Protein AF-A0A3N6MMN2-F1 (afdb_monomer_lite)

Organism: NCBI:txid2305225

Sequence (235 aa):
MENIKKKSPRYSPEVRERAFRMVHEHRGEHESQWKVIASIAAKMGCSGETLRNWVRQDERNRGLRADDNSADQKRLKELERENCELRQVNEILRKVSAYFAQAELDRRPNGRGFAVVATEVRTLAQRSAAAAKEIKTLIENSVSEVETGTRLVDQAGSTMGEVVTSIKRVTDIMGEIAAASDEQSKGIDQVGQAVTQMDEVTQQNAALVEQAAAAAQSLDDQAKKLHAAVSVFKL

InterPro domains:
  IPR002514 Transposase IS3/IS911family [PF01527] (6-90)
  IPR004089 Methyl-accepting chemotaxis protein (MCP) signalling domain [PF00015] (110-202)
  IPR004089 Methyl-accepting chemotaxis protein (MCP) signalling domain [PS50111] (98-220)
  IPR004089 Methyl-accepting chemotaxis protein (MCP) signalling domain [SM00283] (3-234)
  IPR009057 Homedomain-like superfamily [SSF46689] (8-102)
  IPR036388 Winged helix-like DNA-binding domain superfamily [G3DSA:1.10.10.10] (5-68)

pLDDT: mean 80.25, std 15.94, range [37.28, 98.25]

Secondary structure (DSSP, 8-state):
------PPPSS-HHHHHHHHHHHHHGGGTSS-HHHHHHHHHHHTTS-HHHHHHHHHHHHHHTT-S--HHHHHHHHHHHHHHHHHHHHHHHHHHHHHHHHHHHHTTS--S-HHHHHHHHHHHHHHHHHHHHHHHHHHHHHHHHHHHHHHHHHHHHHHHHHHHHHHHHHHHHHHHHHHHHHHHHHHHHHHHHHHHHHHHHHHHHHHHHHHHHHHHHHHHHHHHHHHHHHHHHHTT--

Structure (mmCIF, N/CA/C/O backbone):
data_AF-A0A3N6MMN2-F1
#
_entry.id   AF-A0A3N6MMN2-F1
#
loop_
_atom_site.group_PDB
_atom_site.id
_atom_site.type_symbol
_atom_site.label_atom_id
_atom_site.label_alt_id
_atom_site.label_comp_id
_atom_site.label_asym_id
_atom_site.label_entity_id
_atom_site.label_seq_id
_atom_site.pdbx_PDB_ins_code
_atom_site.Cartn_x
_atom_site.Cartn_y
_atom_site.Cartn_z
_atom_site.occupancy
_atom_site.B_iso_or_equiv
_atom_site.auth_seq_id
_atom_site.auth_comp_id
_atom_site.auth_asym_id
_atom_site.auth_atom_id
_atom_site.pdbx_PDB_model_num
ATOM 1 N N . MET A 1 1 ? -9.535 -13.475 -57.185 1.00 37.28 1 MET A N 1
ATOM 2 C CA . MET A 1 1 ? -10.015 -13.093 -55.839 1.00 37.28 1 MET A CA 1
ATOM 3 C C . MET A 1 1 ? -10.152 -14.366 -55.023 1.00 37.28 1 MET A C 1
ATOM 5 O O . MET A 1 1 ? -11.173 -15.035 -55.100 1.00 37.28 1 MET A O 1
ATOM 9 N N . GLU A 1 2 ? -9.076 -14.772 -54.352 1.00 37.56 2 GLU A N 1
ATOM 10 C CA . GLU A 1 2 ? -9.032 -16.027 -53.602 1.00 37.56 2 GLU A CA 1
ATOM 11 C C . GLU A 1 2 ? -9.556 -15.785 -52.185 1.00 37.56 2 GLU A C 1
ATOM 13 O O . GLU A 1 2 ? -9.061 -14.938 -51.440 1.00 37.56 2 GLU A O 1
ATOM 18 N N . ASN A 1 3 ? -10.650 -16.467 -51.867 1.00 38.12 3 ASN A N 1
ATOM 19 C CA . ASN A 1 3 ? -11.446 -16.241 -50.675 1.00 38.12 3 ASN A CA 1
ATOM 20 C C . ASN A 1 3 ? -10.741 -16.900 -49.479 1.00 38.12 3 ASN A C 1
ATOM 22 O O . ASN A 1 3 ? -10.898 -18.098 -49.227 1.00 38.12 3 ASN A O 1
ATOM 26 N N . ILE A 1 4 ? -9.919 -16.126 -48.763 1.00 43.94 4 ILE A N 1
ATOM 27 C CA . ILE A 1 4 ? -9.266 -16.554 -47.522 1.00 43.94 4 ILE A CA 1
ATOM 28 C C . ILE A 1 4 ? -10.369 -16.816 -46.489 1.00 43.94 4 ILE A C 1
ATOM 30 O O . ILE A 1 4 ? -10.844 -15.903 -45.812 1.00 43.94 4 ILE A O 1
ATOM 34 N N . LYS A 1 5 ? -10.786 -18.083 -46.370 1.00 45.06 5 LYS A N 1
ATOM 35 C CA . LYS A 1 5 ? -11.632 -18.589 -45.282 1.00 45.06 5 LYS A CA 1
ATOM 36 C C . LYS A 1 5 ? -10.979 -18.215 -43.949 1.00 45.06 5 LYS A C 1
ATOM 38 O O . LYS A 1 5 ? -10.077 -18.909 -43.478 1.00 45.06 5 LYS A O 1
ATOM 43 N N . LYS A 1 6 ? -11.430 -17.124 -43.324 1.00 45.03 6 LYS A N 1
ATOM 44 C CA . LYS A 1 6 ? -11.093 -16.794 -41.936 1.00 45.03 6 LYS A CA 1
ATOM 45 C C . LYS A 1 6 ? -11.609 -17.942 -41.064 1.00 45.03 6 LYS A C 1
ATOM 47 O O . LYS A 1 6 ? -12.805 -18.036 -40.814 1.00 45.03 6 LYS A O 1
ATOM 52 N N . LYS A 1 7 ? -10.715 -18.853 -40.657 1.00 46.16 7 LYS A N 1
ATOM 53 C CA . LYS A 1 7 ? -11.012 -19.893 -39.662 1.00 46.16 7 LYS A CA 1
ATOM 54 C C . LYS A 1 7 ? -11.577 -19.196 -38.426 1.00 46.16 7 LYS A C 1
ATOM 56 O O . LYS A 1 7 ? -10.884 -18.363 -37.840 1.00 46.16 7 LYS A O 1
ATOM 61 N N . SER A 1 8 ? -12.813 -19.526 -38.050 1.00 45.66 8 SER A N 1
ATOM 62 C CA . SER A 1 8 ? -13.420 -19.044 -36.811 1.00 45.66 8 SER A CA 1
ATOM 63 C C . SER A 1 8 ? -12.449 -19.293 -35.653 1.00 45.66 8 SER A C 1
ATOM 65 O O . SER A 1 8 ? -11.902 -20.399 -35.548 1.00 45.66 8 SER A O 1
ATOM 67 N N . PRO A 1 9 ? -12.154 -18.282 -34.822 1.00 60.22 9 PRO A N 1
ATOM 68 C CA . PRO A 1 9 ? -11.170 -18.434 -33.766 1.00 60.22 9 PRO A CA 1
ATOM 69 C C . PRO A 1 9 ? -11.650 -19.517 -32.794 1.00 60.22 9 PRO A C 1
ATOM 71 O O . PRO A 1 9 ? -12.753 -19.442 -32.265 1.00 60.22 9 PRO A O 1
ATOM 74 N N . ARG A 1 10 ? -10.801 -20.527 -32.558 1.00 63.59 10 ARG A N 1
ATOM 75 C CA . ARG A 1 10 ? -11.073 -21.702 -31.702 1.00 63.59 10 ARG A CA 1
ATOM 76 C C . ARG A 1 10 ? -11.444 -21.343 -30.251 1.00 63.59 10 ARG A C 1
ATOM 78 O O . ARG A 1 10 ? -11.912 -22.203 -29.521 1.00 63.59 10 ARG A O 1
ATOM 85 N N . TYR A 1 11 ? -11.238 -20.088 -29.851 1.00 69.31 11 TYR A N 1
ATOM 86 C CA . TYR A 1 11 ? -11.568 -19.549 -28.537 1.00 69.31 11 TYR A CA 1
ATOM 87 C C . TYR A 1 11 ? -12.123 -18.131 -28.688 1.00 69.31 11 TYR A C 1
ATOM 89 O O . TYR A 1 11 ? -11.556 -17.329 -29.439 1.00 69.31 11 TYR A O 1
ATOM 97 N N . SER A 1 12 ? -13.212 -17.833 -27.976 1.00 77.19 12 SER A N 1
ATOM 98 C CA . SER A 1 12 ? -13.853 -16.516 -27.970 1.00 77.19 12 SER A CA 1
ATOM 99 C C . SER A 1 12 ? -12.981 -15.467 -27.254 1.00 77.19 12 SER A C 1
ATOM 101 O O . SER A 1 12 ? -12.147 -15.820 -26.413 1.00 77.19 12 SER A O 1
ATOM 103 N N . PRO A 1 13 ? -13.141 -14.168 -27.571 1.00 74.06 13 PRO A N 1
ATOM 104 C CA . PRO A 1 13 ? -12.415 -13.092 -26.891 1.00 74.06 13 PRO A CA 1
ATOM 105 C C . PRO A 1 13 ? -12.682 -13.058 -25.377 1.00 74.06 13 PRO A C 1
ATOM 107 O O . PRO A 1 13 ? -11.764 -12.794 -24.608 1.00 74.06 13 PRO A O 1
ATOM 110 N N . GLU A 1 14 ? -13.885 -13.429 -24.935 1.00 76.94 14 GLU A N 1
ATOM 111 C CA . GLU A 1 14 ? -14.248 -13.512 -23.513 1.00 76.94 14 GLU A CA 1
ATOM 112 C C . GLU A 1 14 ? -13.434 -14.566 -22.753 1.00 76.94 14 GLU A C 1
ATOM 114 O O . GLU A 1 14 ? -13.013 -14.342 -21.620 1.00 76.94 14 GLU A O 1
ATOM 119 N N . VAL A 1 15 ? -13.157 -15.709 -23.392 1.00 79.88 15 VAL A N 1
ATOM 120 C CA . VAL A 1 15 ? -12.325 -16.776 -22.815 1.00 79.88 15 VAL A CA 1
ATOM 121 C C . VAL A 1 15 ? -10.878 -16.304 -22.660 1.00 79.88 15 VAL A C 1
ATOM 123 O O . VAL A 1 15 ? -10.234 -16.642 -21.668 1.00 79.88 15 VAL A O 1
ATOM 126 N N . ARG A 1 16 ? -10.374 -15.491 -23.599 1.00 77.69 16 ARG A N 1
ATOM 127 C CA . ARG A 1 16 ? -9.035 -14.886 -23.501 1.00 77.69 16 ARG A CA 1
ATOM 128 C C . ARG A 1 16 ? -8.963 -13.880 -22.359 1.00 77.69 16 ARG A C 1
ATOM 130 O O . ARG A 1 16 ? -8.062 -13.984 -21.537 1.00 77.69 16 ARG A O 1
ATOM 137 N N . GLU A 1 17 ? -9.941 -12.984 -22.269 1.00 76.62 17 GLU A N 1
ATOM 138 C CA . GLU A 1 17 ? -10.003 -11.959 -21.221 1.00 76.62 17 GLU A CA 1
ATOM 139 C C . GLU A 1 17 ? -10.137 -12.577 -19.824 1.00 76.62 17 GLU A C 1
ATOM 141 O O . GLU A 1 17 ? -9.445 -12.186 -18.883 1.00 76.62 17 GLU A O 1
ATOM 146 N N . ARG A 1 18 ? -10.970 -13.617 -19.692 1.00 79.81 18 ARG A N 1
ATOM 147 C CA . ARG A 1 18 ? -11.093 -14.385 -18.449 1.00 79.81 18 ARG A CA 1
ATOM 148 C C . ARG A 1 18 ? -9.777 -15.063 -18.077 1.00 79.81 18 ARG A C 1
ATOM 150 O O . ARG A 1 18 ? -9.380 -15.017 -16.915 1.00 79.81 18 ARG A O 1
ATOM 157 N N . ALA A 1 19 ? -9.093 -15.663 -19.049 1.00 78.75 19 ALA A N 1
ATOM 158 C CA . ALA A 1 19 ? -7.807 -16.300 -18.805 1.00 78.75 19 ALA A CA 1
ATOM 159 C C . ALA A 1 19 ? -6.730 -15.278 -18.394 1.00 78.75 19 ALA A C 1
ATOM 161 O O . ALA A 1 19 ? -5.943 -15.569 -17.497 1.00 78.75 19 ALA A O 1
ATOM 162 N N . PHE A 1 20 ? -6.728 -14.070 -18.970 1.00 79.88 20 PHE A N 1
ATOM 163 C CA . PHE A 1 20 ? -5.835 -12.983 -18.553 1.00 79.88 20 PHE A CA 1
ATOM 164 C C . PHE A 1 20 ? -6.084 -12.539 -17.121 1.00 79.88 20 PHE A C 1
ATOM 166 O O . PHE A 1 20 ? -5.140 -12.465 -16.335 1.00 79.88 20 PHE A O 1
ATOM 173 N N . ARG A 1 21 ? -7.350 -12.302 -16.766 1.00 80.50 21 ARG A N 1
ATOM 174 C CA . ARG A 1 21 ? -7.732 -11.896 -15.412 1.00 80.50 21 ARG A CA 1
ATOM 175 C C . ARG A 1 21 ? -7.265 -12.915 -14.377 1.00 80.50 21 ARG A C 1
ATOM 177 O O . ARG A 1 21 ? -6.615 -12.536 -13.412 1.00 80.50 21 ARG A O 1
ATOM 184 N N . MET A 1 22 ? -7.501 -14.201 -14.639 1.00 80.19 22 MET A N 1
ATOM 185 C CA . MET A 1 22 ? -7.064 -15.280 -13.751 1.00 80.19 22 MET A CA 1
ATOM 186 C C . MET A 1 22 ? -5.534 -15.365 -13.639 1.00 80.19 22 MET A C 1
ATOM 188 O O . MET A 1 22 ? -5.019 -15.557 -12.541 1.00 80.19 22 MET A O 1
ATOM 192 N N . VAL A 1 23 ? -4.793 -15.204 -14.747 1.00 80.44 23 VAL A N 1
ATOM 193 C CA . VAL A 1 23 ? -3.314 -15.227 -14.729 1.00 80.44 23 VAL A CA 1
ATOM 194 C C . VAL A 1 23 ? -2.756 -14.048 -13.935 1.00 80.44 23 VAL A C 1
ATOM 196 O O . VAL A 1 23 ? -1.756 -14.206 -13.238 1.00 80.44 23 VAL A O 1
ATOM 199 N N . HIS A 1 24 ? -3.393 -12.881 -14.022 1.00 76.38 24 HIS A N 1
ATOM 200 C CA . HIS A 1 24 ? -2.987 -11.698 -13.272 1.00 76.38 24 HIS A CA 1
ATOM 201 C C . HIS A 1 24 ? -3.305 -11.824 -11.774 1.00 76.38 24 HIS A C 1
ATOM 203 O O . HIS A 1 24 ? -2.483 -11.450 -10.942 1.00 76.38 24 HIS A O 1
ATOM 209 N N . GLU A 1 25 ? -4.469 -12.377 -11.432 1.00 80.50 25 GLU A N 1
ATOM 210 C CA . GLU A 1 25 ? -4.922 -12.596 -10.054 1.00 80.50 25 GLU A CA 1
ATOM 211 C C . GLU A 1 25 ? -4.032 -13.604 -9.311 1.00 80.50 25 GLU A C 1
ATOM 213 O O . GLU A 1 25 ? -3.600 -13.343 -8.195 1.00 80.50 25 GLU A O 1
ATOM 218 N N . HIS A 1 26 ? -3.640 -14.698 -9.970 1.00 78.06 26 HIS A N 1
ATOM 219 C CA . HIS A 1 26 ? -2.839 -15.764 -9.353 1.00 78.06 26 HIS A CA 1
ATOM 220 C C . HIS A 1 26 ? -1.319 -15.563 -9.531 1.00 78.06 26 HIS A C 1
ATOM 222 O O . HIS A 1 26 ? -0.527 -16.473 -9.274 1.00 78.06 26 HIS A O 1
ATOM 228 N N . ARG A 1 27 ? -0.872 -14.382 -9.991 1.00 68.31 27 ARG A N 1
ATOM 229 C CA . ARG A 1 27 ? 0.551 -14.098 -10.270 1.00 68.31 27 ARG A CA 1
ATOM 230 C C . ARG A 1 27 ? 1.425 -14.112 -9.006 1.00 68.31 27 ARG A C 1
ATOM 232 O O . ARG A 1 27 ? 2.624 -14.340 -9.126 1.00 68.31 27 ARG A O 1
ATOM 239 N N . GLY A 1 28 ? 0.837 -13.884 -7.828 1.00 66.12 28 GLY A N 1
ATOM 240 C CA . GLY A 1 28 ? 1.532 -13.875 -6.532 1.00 66.12 28 GLY A CA 1
ATOM 241 C C . GLY A 1 28 ? 1.503 -15.200 -5.760 1.00 66.12 28 GLY A C 1
ATOM 242 O O . GLY A 1 28 ? 2.249 -15.352 -4.801 1.00 66.12 28 GLY A O 1
ATOM 243 N N . GLU A 1 29 ? 0.673 -16.164 -6.166 1.00 70.44 29 GLU A N 1
ATOM 244 C CA . GLU A 1 29 ? 0.447 -17.409 -5.409 1.00 70.44 29 GLU A CA 1
ATOM 245 C C . GLU A 1 29 ? 1.435 -18.530 -5.766 1.00 70.44 29 GLU A C 1
ATOM 247 O O . GLU A 1 29 ? 1.557 -19.524 -5.049 1.00 70.44 29 GLU A O 1
ATOM 252 N N . HIS A 1 30 ? 2.156 -18.395 -6.883 1.00 66.00 30 HIS A N 1
ATOM 253 C CA . HIS A 1 30 ? 3.077 -19.415 -7.373 1.00 66.00 30 HIS A CA 1
ATOM 254 C C . HIS A 1 30 ? 4.472 -18.852 -7.656 1.00 66.00 30 HIS A C 1
ATOM 256 O O . HIS A 1 30 ? 4.639 -17.808 -8.273 1.00 66.00 30 HIS A O 1
ATOM 262 N N . GLU A 1 31 ? 5.477 -19.656 -7.320 1.00 66.38 31 GLU A N 1
ATOM 263 C CA . GLU A 1 31 ? 6.919 -19.410 -7.479 1.00 66.38 31 GLU A CA 1
ATOM 264 C C . GLU A 1 31 ? 7.367 -19.086 -8.924 1.00 66.38 31 GLU A C 1
ATOM 266 O O . GLU A 1 31 ? 8.450 -18.560 -9.153 1.00 66.38 31 GLU A O 1
ATOM 271 N N . SER A 1 32 ? 6.547 -19.417 -9.930 1.00 78.62 32 SER A N 1
ATOM 272 C CA . SER A 1 32 ? 6.843 -19.152 -11.338 1.00 78.62 32 SER A CA 1
ATOM 273 C C . SER A 1 32 ? 5.579 -18.851 -12.135 1.00 78.62 32 SER A C 1
ATOM 275 O O . SER A 1 32 ? 4.614 -19.620 -12.107 1.00 78.62 32 SER A O 1
ATOM 277 N N . GLN A 1 33 ? 5.638 -17.796 -12.955 1.00 76.06 33 GLN A N 1
ATOM 278 C CA . GLN A 1 33 ? 4.592 -17.413 -13.913 1.00 76.06 33 GLN A CA 1
ATOM 279 C C . GLN A 1 33 ? 4.198 -18.579 -14.840 1.00 76.06 33 GLN A C 1
ATOM 281 O O . GLN A 1 33 ? 3.050 -18.680 -15.265 1.00 76.06 33 GLN A O 1
ATOM 286 N N . TRP A 1 34 ? 5.118 -19.510 -15.121 1.00 82.81 34 TRP A N 1
ATOM 287 C CA . TRP A 1 34 ? 4.814 -20.698 -15.919 1.00 82.81 34 TRP A CA 1
ATOM 288 C C . TRP A 1 34 ? 3.891 -21.691 -15.199 1.00 82.81 34 TRP A C 1
ATOM 290 O O . TRP A 1 34 ? 2.988 -22.225 -15.837 1.00 82.81 34 TRP A O 1
ATOM 300 N N . LYS A 1 35 ? 4.054 -21.904 -13.883 1.00 81.44 35 LYS A N 1
ATOM 301 C CA . LYS A 1 35 ? 3.155 -22.773 -13.095 1.00 81.44 35 LYS A CA 1
ATOM 302 C C . LYS A 1 35 ? 1.732 -22.200 -13.060 1.00 81.44 35 LYS A C 1
ATOM 304 O O . LYS A 1 35 ? 0.777 -22.951 -13.251 1.00 81.44 35 LYS A O 1
ATOM 309 N N . VAL A 1 36 ? 1.602 -20.875 -12.921 1.00 81.75 36 VAL A N 1
ATOM 310 C CA . VAL A 1 36 ? 0.318 -20.147 -12.997 1.00 81.75 36 VAL A CA 1
ATOM 311 C C . VAL A 1 36 ? -0.349 -20.375 -14.357 1.00 81.75 36 VAL A C 1
ATOM 313 O O . VAL A 1 36 ? -1.494 -20.820 -14.434 1.00 81.75 36 VAL A O 1
ATOM 316 N N . ILE A 1 37 ? 0.392 -20.131 -15.443 1.00 84.38 37 ILE A N 1
ATOM 317 C CA . ILE A 1 37 ? -0.101 -20.290 -16.817 1.00 84.38 37 ILE A CA 1
ATOM 318 C C . ILE A 1 37 ? -0.483 -21.749 -17.095 1.00 84.38 37 ILE A C 1
ATOM 320 O O . ILE A 1 37 ? -1.528 -21.997 -17.685 1.00 84.38 37 ILE A O 1
ATOM 324 N N . ALA A 1 38 ? 0.314 -22.724 -16.655 1.00 83.38 38 ALA A N 1
ATOM 325 C CA . ALA A 1 38 ? 0.018 -24.141 -16.854 1.00 83.38 38 ALA A CA 1
ATOM 326 C C . ALA A 1 38 ? -1.244 -24.587 -16.090 1.00 83.38 38 ALA A C 1
ATOM 328 O O . ALA A 1 38 ? -2.095 -25.266 -16.664 1.00 83.38 38 ALA A O 1
ATOM 329 N N . SER A 1 39 ? -1.400 -24.157 -14.833 1.00 82.94 39 SER A N 1
ATOM 330 C CA . SER A 1 39 ? -2.578 -24.437 -13.996 1.00 82.94 39 SER A CA 1
ATOM 331 C C . SER A 1 39 ? -3.860 -23.858 -14.601 1.00 82.94 39 SER A C 1
ATOM 333 O O . SER A 1 39 ? -4.880 -24.539 -14.713 1.00 82.94 39 SER A O 1
ATOM 335 N N . ILE A 1 40 ? -3.806 -22.610 -15.069 1.00 84.06 40 ILE A N 1
ATOM 336 C CA . ILE A 1 40 ? -4.966 -21.932 -15.657 1.00 84.06 40 ILE A CA 1
ATOM 337 C C . ILE A 1 40 ? -5.287 -22.490 -17.043 1.00 84.06 40 ILE A C 1
ATOM 339 O O . ILE A 1 40 ? -6.458 -22.668 -17.374 1.00 84.06 40 ILE A O 1
ATOM 343 N N . ALA A 1 41 ? -4.271 -22.833 -17.837 1.00 85.25 41 ALA A N 1
ATOM 344 C CA . ALA A 1 41 ? -4.470 -23.484 -19.126 1.00 85.25 41 ALA A CA 1
ATOM 345 C C . ALA A 1 41 ? -5.166 -24.846 -18.969 1.00 85.25 41 ALA A C 1
ATOM 347 O O . ALA A 1 41 ? -6.117 -25.131 -19.698 1.00 85.25 41 ALA A O 1
ATOM 348 N N . ALA A 1 42 ? -4.778 -25.630 -17.954 1.00 83.19 42 ALA A N 1
ATOM 349 C CA . ALA A 1 42 ? -5.444 -26.883 -17.610 1.00 83.19 42 ALA A CA 1
ATOM 350 C C . ALA A 1 42 ? -6.914 -26.670 -17.199 1.00 83.19 42 ALA A C 1
ATOM 352 O O . ALA A 1 42 ? -7.790 -27.386 -17.679 1.00 83.19 42 ALA A O 1
ATOM 353 N N . LYS A 1 43 ? -7.210 -25.643 -16.386 1.00 81.94 43 LYS A N 1
ATOM 354 C CA . LYS A 1 43 ? -8.585 -25.291 -15.970 1.00 81.94 43 LYS A CA 1
ATOM 355 C C . LYS A 1 43 ? -9.470 -24.799 -17.126 1.00 81.94 43 LYS A C 1
ATOM 357 O O . LYS A 1 43 ? -10.682 -24.978 -17.084 1.00 81.94 43 LYS A O 1
ATOM 362 N N . MET A 1 44 ? -8.876 -24.188 -18.150 1.00 78.06 44 MET A N 1
ATOM 363 C CA . MET A 1 44 ? -9.577 -23.620 -19.312 1.00 78.06 44 MET A CA 1
ATOM 364 C C . MET A 1 44 ? -9.609 -24.569 -20.525 1.00 78.06 44 MET A C 1
ATOM 366 O O . MET A 1 44 ? -10.151 -24.208 -21.571 1.00 78.06 44 MET A O 1
ATOM 370 N N . GLY A 1 45 ? -9.016 -25.764 -20.409 1.00 78.25 45 GLY A N 1
ATOM 371 C CA . GLY A 1 45 ? -8.960 -26.761 -21.483 1.00 78.25 45 GLY A CA 1
ATOM 372 C C . GLY A 1 45 ? -8.110 -26.345 -22.691 1.00 78.25 45 GLY A C 1
ATOM 373 O O . GLY A 1 45 ? -8.341 -26.833 -23.798 1.00 78.25 45 GLY A O 1
ATOM 374 N N . CYS A 1 46 ? -7.146 -25.433 -22.516 1.00 80.50 46 CYS A N 1
ATOM 375 C CA . CYS A 1 46 ? -6.246 -24.972 -23.576 1.00 80.50 46 CYS A CA 1
ATOM 376 C C . CYS A 1 46 ? -4.791 -25.408 -23.318 1.00 80.50 46 CYS A C 1
ATOM 378 O O . CYS A 1 46 ? -4.412 -25.761 -22.205 1.00 80.50 46 CYS A O 1
ATOM 380 N N . SER A 1 47 ? -3.948 -25.411 -24.359 1.00 83.75 47 SER A N 1
ATOM 381 C CA . SER A 1 47 ? -2.516 -25.701 -24.186 1.00 83.75 47 SER A CA 1
ATOM 382 C C . SER A 1 47 ? -1.821 -24.541 -23.464 1.00 83.75 47 SER A C 1
ATOM 384 O O . SER A 1 47 ? -2.045 -23.375 -23.806 1.00 83.75 47 SER A O 1
ATOM 386 N N . GLY A 1 48 ? -0.927 -24.853 -22.519 1.00 78.88 48 GLY A N 1
ATOM 387 C CA . GLY A 1 48 ? -0.141 -23.861 -21.774 1.00 78.88 48 GLY A CA 1
ATOM 388 C C . GLY A 1 48 ? 0.642 -22.897 -22.672 1.00 78.88 48 GLY A C 1
ATOM 389 O O . GLY A 1 48 ? 0.739 -21.710 -22.369 1.00 78.88 48 GLY A O 1
ATOM 390 N N . GLU A 1 49 ? 1.113 -23.351 -23.836 1.00 80.31 49 GLU A N 1
ATOM 391 C CA . GLU A 1 49 ? 1.757 -22.479 -24.831 1.00 80.31 49 GLU A CA 1
ATOM 392 C C . GLU A 1 49 ? 0.792 -21.487 -25.482 1.00 80.31 49 GLU A C 1
ATOM 394 O O . GLU A 1 49 ? 1.176 -20.359 -25.789 1.00 80.31 49 GLU A O 1
ATOM 399 N N . THR A 1 50 ? -0.472 -21.872 -25.670 1.00 82.62 50 THR A N 1
ATOM 400 C CA . THR A 1 50 ? -1.488 -20.982 -26.247 1.00 82.62 50 THR A CA 1
ATOM 401 C C . THR A 1 50 ? -1.798 -19.843 -25.285 1.00 82.62 50 THR A C 1
ATOM 403 O O . THR A 1 50 ? -1.781 -18.681 -25.691 1.00 82.62 50 THR A O 1
ATOM 406 N N . LEU A 1 51 ? -1.994 -20.161 -24.001 1.00 81.75 51 LEU A N 1
ATOM 407 C CA . LEU A 1 51 ? -2.219 -19.152 -22.970 1.00 81.75 51 LEU A CA 1
ATOM 408 C C . LEU A 1 51 ? -0.981 -18.266 -22.773 1.00 81.75 51 LEU A C 1
ATOM 410 O O . LEU A 1 51 ? -1.111 -17.049 -22.701 1.00 81.75 51 LEU A O 1
ATOM 414 N N . ARG A 1 52 ? 0.228 -18.841 -22.800 1.00 82.19 52 ARG A N 1
ATOM 415 C CA . ARG A 1 52 ? 1.485 -18.075 -22.766 1.00 82.19 52 ARG A CA 1
ATOM 416 C C . ARG A 1 52 ? 1.582 -17.080 -23.920 1.00 82.19 52 ARG A C 1
ATOM 418 O O . ARG A 1 52 ? 1.993 -15.943 -23.714 1.00 82.19 52 ARG A O 1
ATOM 425 N N . ASN A 1 53 ? 1.218 -17.493 -25.132 1.00 82.56 53 ASN A N 1
ATOM 426 C CA . ASN A 1 53 ? 1.256 -16.620 -26.302 1.00 82.56 53 ASN A CA 1
ATOM 427 C C . ASN A 1 53 ? 0.215 -15.505 -26.221 1.00 82.56 53 ASN A C 1
ATOM 429 O O . ASN A 1 53 ? 0.503 -14.383 -26.627 1.00 82.56 53 ASN A O 1
ATOM 433 N N . TRP A 1 54 ? -0.964 -15.783 -25.666 1.00 84.56 54 TRP A N 1
ATOM 434 C CA . TRP A 1 54 ? -1.960 -14.752 -25.400 1.00 84.56 54 TRP A CA 1
ATOM 435 C C . TRP A 1 54 ? -1.473 -13.757 -24.351 1.00 84.56 54 TRP A C 1
ATOM 437 O O . TRP A 1 54 ? -1.573 -12.562 -24.591 1.00 84.56 54 TRP A O 1
ATOM 447 N N . VAL A 1 55 ? -0.906 -14.230 -23.236 1.00 77.62 55 VAL A N 1
ATOM 448 C CA . VAL A 1 55 ? -0.391 -13.367 -22.158 1.00 77.62 5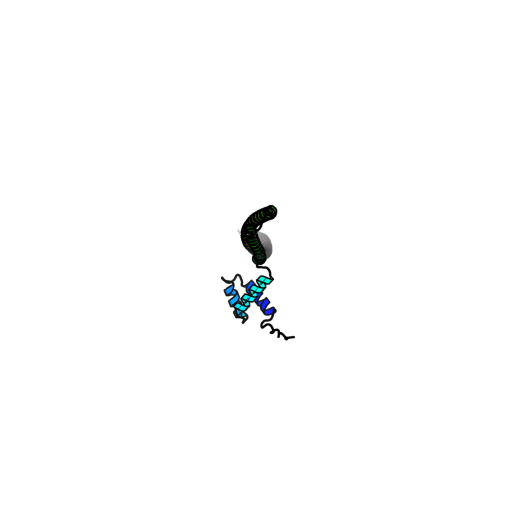5 VAL A CA 1
ATOM 449 C C . VAL A 1 55 ? 0.730 -12.480 -22.694 1.00 77.62 55 VAL A C 1
ATOM 451 O O . VAL A 1 55 ? 0.707 -11.275 -22.501 1.00 77.62 55 VAL A O 1
ATOM 454 N N . ARG A 1 56 ? 1.640 -13.041 -23.499 1.00 78.06 56 ARG A N 1
ATOM 455 C CA . ARG A 1 56 ? 2.684 -12.274 -24.198 1.00 78.06 56 ARG A CA 1
ATOM 456 C C . ARG A 1 56 ? 2.126 -11.254 -25.191 1.00 78.06 56 ARG A C 1
ATOM 458 O O . ARG A 1 56 ? 2.738 -10.216 -25.412 1.00 78.06 56 ARG A O 1
ATOM 465 N N . GLN A 1 57 ? 1.013 -11.559 -25.857 1.00 73.75 57 GLN A N 1
ATOM 466 C CA . GLN A 1 57 ? 0.358 -10.626 -26.776 1.00 73.75 57 GLN A CA 1
ATOM 467 C C . GLN A 1 57 ? -0.322 -9.482 -26.013 1.00 73.75 57 GLN A C 1
ATOM 469 O O . GLN A 1 57 ? -0.253 -8.343 -26.458 1.00 73.75 57 GLN A O 1
ATOM 474 N N . ASP A 1 58 ? -0.946 -9.775 -24.875 1.00 74.06 58 ASP A N 1
ATOM 475 C CA . ASP A 1 58 ? -1.593 -8.791 -24.006 1.00 74.06 58 ASP A CA 1
ATOM 476 C C . ASP A 1 58 ? -0.566 -7.887 -23.304 1.00 74.06 58 ASP A C 1
ATOM 478 O O . ASP A 1 58 ? -0.707 -6.669 -23.338 1.00 74.06 58 ASP A O 1
ATOM 482 N N . GLU A 1 59 ? 0.540 -8.449 -22.807 1.00 68.06 59 GLU A N 1
ATOM 483 C CA . GLU A 1 59 ? 1.686 -7.688 -22.281 1.00 68.06 59 GLU A CA 1
ATOM 484 C C . GLU A 1 59 ? 2.254 -6.712 -23.330 1.00 68.06 59 GLU A C 1
ATOM 486 O O . GLU A 1 59 ? 2.607 -5.581 -22.991 1.00 68.06 59 GLU A O 1
ATOM 491 N N . ARG A 1 60 ? 2.281 -7.116 -24.613 1.00 65.62 60 ARG A N 1
ATOM 492 C CA . ARG A 1 60 ? 2.644 -6.240 -25.745 1.00 65.62 60 ARG A CA 1
ATOM 493 C C . ARG A 1 60 ? 1.604 -5.149 -26.001 1.00 65.62 60 ARG A C 1
ATOM 495 O O . ARG A 1 60 ? 1.975 -4.002 -26.207 1.00 65.62 60 ARG A O 1
ATOM 502 N N . ASN A 1 61 ? 0.316 -5.488 -25.981 1.00 68.12 61 ASN A N 1
ATOM 503 C CA . ASN A 1 61 ? -0.765 -4.533 -26.244 1.00 68.12 61 ASN A CA 1
ATOM 504 C C . ASN A 1 61 ? -0.915 -3.487 -25.128 1.00 68.12 61 ASN A C 1
ATOM 506 O O . ASN A 1 61 ? -1.294 -2.354 -25.405 1.00 68.12 61 ASN A O 1
ATOM 510 N N . ARG A 1 62 ? -0.624 -3.860 -23.876 1.00 61.34 62 ARG A N 1
ATOM 511 C CA . ARG A 1 62 ? -0.714 -2.977 -22.703 1.00 61.34 62 ARG A CA 1
ATOM 512 C C . ARG A 1 62 ? 0.527 -2.104 -22.497 1.00 61.34 62 ARG A C 1
ATOM 514 O O . ARG A 1 62 ? 0.562 -1.345 -21.537 1.00 61.34 62 ARG A O 1
ATOM 521 N N . GLY A 1 63 ? 1.545 -2.223 -23.356 1.00 56.44 63 GLY A N 1
ATOM 522 C CA . GLY A 1 63 ? 2.775 -1.429 -23.258 1.00 56.44 63 GLY A CA 1
ATOM 523 C C . GLY A 1 63 ? 3.604 -1.706 -21.998 1.00 56.44 63 GLY A C 1
ATOM 524 O O . GLY A 1 63 ? 4.475 -0.916 -21.658 1.00 56.44 63 GLY A O 1
ATOM 525 N N . LEU A 1 64 ? 3.360 -2.823 -21.300 1.00 58.12 64 LEU A N 1
ATOM 526 C CA . LEU A 1 64 ? 4.060 -3.187 -20.055 1.00 58.12 64 LEU A CA 1
ATOM 527 C C . LEU A 1 64 ? 5.486 -3.709 -20.299 1.00 58.12 64 LEU A C 1
ATOM 529 O O . LEU A 1 64 ? 6.241 -3.933 -19.356 1.00 58.12 64 LEU A O 1
ATOM 533 N N . ARG A 1 65 ? 5.868 -3.877 -21.567 1.00 44.34 65 ARG A N 1
ATOM 534 C CA . ARG A 1 65 ? 7.258 -3.847 -22.013 1.00 44.34 65 ARG A CA 1
ATOM 535 C C . ARG A 1 65 ? 7.421 -2.627 -22.907 1.00 44.34 65 ARG A C 1
ATOM 537 O O . ARG A 1 65 ? 6.933 -2.640 -24.035 1.00 44.34 65 ARG A O 1
ATOM 544 N N . ALA A 1 66 ? 8.105 -1.604 -22.406 1.00 43.28 66 ALA A N 1
ATOM 545 C CA . ALA A 1 66 ? 8.710 -0.603 -23.265 1.00 43.28 66 ALA A CA 1
ATOM 546 C C . ALA A 1 66 ? 9.717 -1.337 -24.161 1.00 43.28 66 ALA A C 1
ATOM 548 O O . ALA A 1 66 ? 10.776 -1.777 -23.722 1.00 43.28 66 ALA A O 1
ATOM 549 N N . ASP A 1 67 ? 9.339 -1.546 -25.416 1.00 46.28 67 ASP A N 1
ATOM 550 C CA . ASP A 1 67 ? 10.215 -2.056 -26.469 1.00 46.28 67 ASP A CA 1
ATOM 551 C C . ASP A 1 67 ? 11.071 -0.896 -27.021 1.00 46.28 67 ASP A C 1
ATOM 553 O O . ASP A 1 67 ? 11.314 -0.822 -28.226 1.00 46.28 67 ASP A O 1
ATOM 557 N N . ASP A 1 68 ? 11.518 0.028 -26.153 1.00 51.47 68 ASP A N 1
ATOM 558 C CA . ASP A 1 68 ? 12.400 1.148 -26.525 1.00 51.47 68 ASP A CA 1
ATOM 559 C C . ASP A 1 68 ? 13.680 0.608 -27.174 1.00 51.47 68 ASP A C 1
ATOM 561 O O . ASP A 1 68 ? 14.162 1.139 -28.173 1.00 51.47 68 ASP A O 1
ATOM 565 N N . ASN A 1 69 ? 14.111 -0.586 -26.755 1.00 52.25 69 ASN A N 1
ATOM 566 C CA . ASN A 1 69 ? 15.215 -1.290 -27.387 1.00 52.25 69 ASN A CA 1
ATOM 567 C C . ASN A 1 69 ? 14.920 -1.673 -28.856 1.00 52.25 69 ASN A C 1
ATOM 569 O O . ASN A 1 69 ? 15.834 -1.670 -29.664 1.00 52.25 69 ASN A O 1
ATOM 573 N N . SER A 1 70 ? 13.678 -1.959 -29.278 1.00 56.09 70 SER A N 1
ATOM 574 C CA . SER A 1 70 ? 13.396 -2.271 -30.694 1.00 56.09 70 SER A CA 1
ATOM 575 C C . SER A 1 70 ? 13.376 -1.031 -31.585 1.00 56.09 70 SER A C 1
ATOM 577 O O . SER A 1 70 ? 13.715 -1.157 -32.767 1.00 56.09 70 SER A O 1
ATOM 579 N N . ALA A 1 71 ? 12.907 0.115 -31.092 1.00 58.00 71 ALA A N 1
ATOM 580 C CA . ALA A 1 71 ? 12.888 1.350 -31.871 1.00 58.00 71 ALA A CA 1
ATOM 581 C C . ALA A 1 71 ? 14.311 1.901 -32.017 1.00 58.00 71 ALA A C 1
ATOM 583 O O . ALA A 1 71 ? 14.752 2.177 -33.138 1.00 58.00 71 ALA A O 1
ATOM 584 N N . ASP A 1 72 ? 15.062 1.914 -30.919 1.00 55.56 72 ASP A N 1
ATOM 585 C CA . ASP A 1 72 ? 16.444 2.380 -30.907 1.00 55.56 72 ASP A CA 1
ATOM 586 C C . ASP A 1 72 ? 17.375 1.414 -31.647 1.00 55.56 72 ASP A C 1
ATOM 588 O O . ASP A 1 72 ? 18.185 1.856 -32.459 1.00 55.56 72 ASP A O 1
ATOM 592 N N . GLN A 1 73 ? 17.189 0.090 -31.535 1.00 56.94 73 GLN A N 1
ATOM 593 C CA . GLN A 1 73 ? 17.940 -0.875 -32.356 1.00 56.94 73 GLN A CA 1
ATOM 594 C C . GLN A 1 73 ? 17.633 -0.762 -33.850 1.00 56.94 73 GLN A C 1
ATOM 596 O O . GLN A 1 73 ? 18.501 -1.049 -34.676 1.00 56.94 73 GLN A O 1
ATOM 601 N N . LYS A 1 74 ? 16.407 -0.388 -34.237 1.00 70.12 74 LYS A N 1
ATOM 602 C CA . LYS A 1 74 ? 16.081 -0.150 -35.653 1.00 70.12 74 LYS A CA 1
ATOM 603 C C . LYS A 1 74 ? 16.810 1.082 -36.168 1.00 70.12 74 LYS A C 1
ATOM 605 O O . LYS A 1 74 ? 17.402 1.011 -37.241 1.00 70.12 74 LYS A O 1
ATOM 610 N N . ARG A 1 75 ? 16.819 2.157 -35.380 1.00 68.50 75 ARG A N 1
ATOM 611 C CA . ARG A 1 75 ? 17.511 3.402 -35.717 1.00 68.50 75 ARG A CA 1
ATOM 612 C C . ARG A 1 75 ? 19.029 3.218 -35.756 1.00 68.50 75 ARG A C 1
ATOM 614 O O . ARG A 1 75 ? 19.684 3.724 -36.659 1.00 68.50 75 ARG A O 1
ATOM 621 N N . LEU A 1 76 ? 19.573 2.404 -34.852 1.00 68.50 76 LEU A N 1
ATOM 622 C CA . LEU A 1 76 ? 20.983 2.024 -34.851 1.00 68.50 76 LEU A CA 1
ATOM 623 C C . LEU A 1 76 ? 21.353 1.215 -36.101 1.00 68.50 76 LEU A C 1
ATOM 625 O O . LEU A 1 76 ? 22.323 1.541 -36.773 1.00 68.50 76 LEU A O 1
ATOM 629 N N . LYS A 1 77 ? 20.541 0.219 -36.478 1.00 74.06 77 LYS A N 1
ATOM 630 C CA . LYS A 1 77 ? 20.755 -0.565 -37.710 1.00 74.06 77 LYS A CA 1
ATOM 631 C C . LYS A 1 77 ? 20.688 0.279 -38.980 1.00 74.06 77 LYS A C 1
ATOM 633 O O . LYS A 1 77 ? 21.349 -0.043 -39.966 1.00 74.06 77 LYS A O 1
ATOM 638 N N . GLU A 1 78 ? 19.861 1.315 -38.981 1.00 74.19 78 GLU A N 1
ATOM 639 C CA . GLU A 1 78 ? 19.748 2.259 -40.091 1.00 74.19 78 GLU A CA 1
ATOM 640 C C . GLU A 1 78 ? 21.000 3.144 -40.190 1.00 74.19 78 GLU A C 1
ATOM 642 O O . GLU A 1 78 ? 21.632 3.186 -41.244 1.00 74.19 78 GLU A O 1
ATOM 647 N N . LEU A 1 79 ? 21.455 3.714 -39.070 1.00 71.44 79 LEU A N 1
ATOM 648 C CA . LEU A 1 79 ? 22.700 4.489 -39.001 1.00 71.44 79 LEU A CA 1
ATOM 649 C C . LEU A 1 79 ? 23.953 3.653 -39.323 1.00 71.44 79 LEU A C 1
ATOM 651 O O . LEU A 1 79 ? 24.901 4.147 -39.941 1.00 71.44 79 LEU A O 1
ATOM 655 N N . GLU A 1 80 ? 23.978 2.378 -38.930 1.00 69.94 80 GLU A N 1
ATOM 656 C CA . GLU A 1 80 ? 25.050 1.441 -39.282 1.00 69.94 80 GLU A CA 1
ATOM 657 C C . GLU A 1 80 ? 25.069 1.125 -40.784 1.00 69.94 80 GLU A C 1
ATOM 659 O O . GLU A 1 80 ? 26.149 1.004 -41.372 1.00 69.94 80 GLU A O 1
ATOM 664 N N . ARG A 1 81 ? 23.895 1.029 -41.423 1.00 72.19 81 ARG A N 1
ATOM 665 C CA . ARG A 1 81 ? 23.786 0.867 -42.881 1.00 72.19 81 ARG A CA 1
ATOM 666 C C . ARG A 1 81 ? 24.295 2.093 -43.622 1.00 72.19 81 ARG A C 1
ATOM 668 O O . ARG A 1 81 ? 25.140 1.930 -44.499 1.00 72.19 81 ARG A O 1
ATOM 675 N N . GLU A 1 82 ? 23.871 3.291 -43.230 1.00 70.94 82 GLU A N 1
ATOM 676 C CA . GLU A 1 82 ? 24.361 4.538 -43.833 1.00 70.94 82 GLU A CA 1
ATOM 677 C C . GLU A 1 82 ? 25.888 4.663 -43.695 1.00 70.94 82 GLU A C 1
ATOM 679 O O . GLU A 1 82 ? 26.591 4.985 -44.653 1.00 70.94 82 GLU A O 1
ATOM 684 N N . ASN A 1 83 ? 26.450 4.301 -42.536 1.00 67.62 83 ASN A N 1
ATOM 685 C CA . ASN A 1 83 ? 27.904 4.269 -42.351 1.00 67.62 83 ASN A CA 1
ATOM 686 C C . ASN A 1 83 ? 28.610 3.220 -43.228 1.00 67.62 83 ASN A C 1
ATOM 688 O O . ASN A 1 83 ? 29.744 3.439 -43.668 1.00 67.62 83 ASN A O 1
ATOM 692 N N . CYS A 1 84 ? 27.975 2.075 -43.488 1.00 73.81 84 CYS A N 1
ATOM 693 C CA . CYS A 1 84 ? 28.500 1.062 -44.403 1.00 73.81 84 CYS A CA 1
ATOM 694 C C . CYS A 1 84 ? 28.543 1.585 -45.848 1.00 73.81 84 CYS A C 1
ATOM 696 O O . CYS A 1 84 ? 29.560 1.437 -46.531 1.00 73.81 84 CYS A O 1
ATOM 698 N N . GLU A 1 85 ? 27.488 2.274 -46.281 1.00 70.19 85 GLU A N 1
ATOM 699 C CA . GLU A 1 85 ? 27.410 2.896 -47.604 1.00 70.19 85 GLU A CA 1
ATOM 700 C C . GLU A 1 85 ? 28.469 3.991 -47.778 1.00 70.19 85 GLU A C 1
ATOM 702 O O . GLU A 1 85 ? 29.188 4.007 -48.779 1.00 70.19 85 GLU A O 1
ATOM 707 N N . LEU A 1 86 ? 28.683 4.834 -46.763 1.00 72.12 86 LEU A N 1
ATOM 708 C CA . LEU A 1 86 ? 29.752 5.840 -46.773 1.00 72.12 86 LEU A CA 1
ATOM 709 C C . LEU A 1 86 ? 31.152 5.220 -46.902 1.00 72.12 86 LEU A C 1
ATOM 711 O O . LEU A 1 86 ? 32.037 5.795 -47.547 1.00 72.12 86 LEU A O 1
ATOM 715 N N . ARG A 1 87 ? 31.383 4.032 -46.329 1.00 70.94 8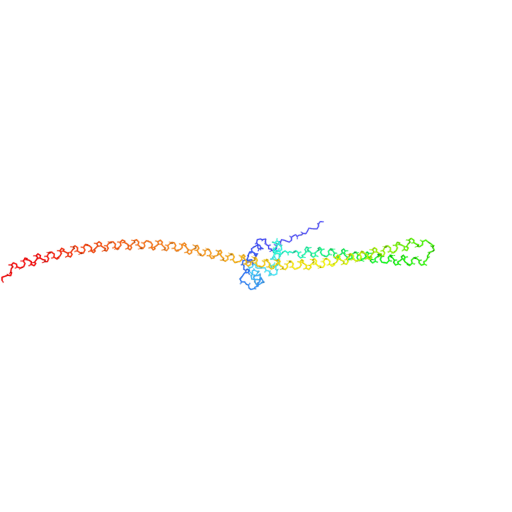7 ARG A N 1
ATOM 716 C CA . ARG A 1 87 ? 32.645 3.295 -46.517 1.00 70.94 87 ARG A CA 1
ATOM 717 C C . ARG A 1 87 ? 32.798 2.782 -47.941 1.00 70.94 87 ARG A C 1
ATOM 719 O O . ARG A 1 87 ? 33.891 2.872 -48.496 1.00 70.94 87 ARG A O 1
ATOM 726 N N . GLN A 1 88 ? 31.721 2.283 -48.540 1.00 72.50 88 GLN A N 1
ATOM 727 C CA . GLN A 1 88 ? 31.733 1.816 -49.923 1.00 72.50 88 GLN A CA 1
ATOM 728 C C . GLN A 1 88 ? 31.991 2.968 -50.903 1.00 72.50 88 GLN A C 1
ATOM 730 O O . GLN A 1 88 ? 32.800 2.822 -51.819 1.00 72.50 88 GLN A O 1
ATOM 735 N N . VAL A 1 89 ? 31.387 4.137 -50.669 1.00 71.88 89 VAL A N 1
ATOM 736 C CA . VAL A 1 89 ? 31.658 5.364 -51.435 1.00 71.88 89 VAL A CA 1
ATOM 737 C C . VAL A 1 89 ? 33.123 5.784 -51.297 1.00 71.88 89 VAL A C 1
ATOM 739 O O . VAL A 1 89 ? 33.775 6.065 -52.301 1.00 71.88 89 VAL A O 1
ATOM 742 N N . ASN A 1 90 ? 33.685 5.756 -50.086 1.00 69.44 90 ASN A N 1
ATOM 743 C CA . ASN A 1 90 ? 35.102 6.062 -49.874 1.00 69.44 90 ASN A CA 1
ATOM 744 C C . ASN A 1 90 ? 36.040 5.072 -50.584 1.00 69.44 90 ASN A C 1
ATOM 746 O O . ASN A 1 90 ? 37.062 5.483 -51.130 1.00 69.44 90 ASN A O 1
ATOM 750 N N . GLU A 1 91 ? 35.691 3.787 -50.637 1.00 73.56 91 GLU A N 1
ATOM 751 C CA . GLU A 1 91 ? 36.454 2.774 -51.375 1.00 73.56 91 GLU A CA 1
ATOM 752 C C . GLU A 1 91 ? 36.395 3.001 -52.895 1.00 73.56 91 GLU A C 1
ATOM 754 O O . GLU A 1 91 ? 37.410 2.877 -53.585 1.00 73.56 91 GLU A O 1
ATOM 759 N N . ILE A 1 92 ? 35.232 3.397 -53.427 1.00 75.06 92 ILE A N 1
ATOM 760 C CA . ILE A 1 92 ? 35.081 3.793 -54.835 1.00 75.06 92 ILE A CA 1
ATOM 761 C C . ILE A 1 92 ? 35.955 5.010 -55.131 1.00 75.06 92 ILE A C 1
ATOM 763 O O . ILE A 1 92 ? 36.723 4.977 -56.088 1.00 75.06 92 ILE A O 1
ATOM 767 N N . LEU A 1 93 ? 35.911 6.046 -54.290 1.00 68.75 93 LEU A N 1
ATOM 768 C CA . LEU A 1 93 ? 36.761 7.229 -54.441 1.00 68.75 93 LEU A CA 1
ATOM 769 C C . LEU A 1 93 ? 38.248 6.857 -54.431 1.00 68.75 93 LEU A C 1
ATOM 771 O O . LEU A 1 93 ? 39.013 7.358 -55.251 1.00 68.75 93 LEU A O 1
ATOM 775 N N . ARG A 1 94 ? 38.654 5.912 -53.577 1.00 70.19 94 ARG A N 1
ATOM 776 C CA . ARG A 1 94 ? 40.030 5.403 -53.515 1.00 70.19 94 ARG A CA 1
ATOM 777 C C . ARG A 1 94 ? 40.457 4.697 -54.806 1.00 70.19 94 ARG A C 1
ATOM 779 O O . ARG A 1 94 ? 41.559 4.942 -55.298 1.00 70.19 94 ARG A O 1
ATOM 786 N N . LYS A 1 95 ? 39.584 3.855 -55.370 1.00 75.06 95 LYS A N 1
ATOM 787 C CA . LYS A 1 95 ? 39.801 3.172 -56.659 1.00 75.06 95 LYS A CA 1
ATOM 788 C C . LYS A 1 95 ? 39.833 4.153 -57.826 1.00 75.06 95 LYS A C 1
ATOM 790 O O . LYS A 1 95 ? 40.678 4.022 -58.702 1.00 75.06 95 LYS A O 1
ATOM 795 N N . VAL A 1 96 ? 38.961 5.156 -57.808 1.00 70.44 96 VAL A N 1
ATOM 796 C CA . VAL A 1 96 ? 38.908 6.233 -58.801 1.00 70.44 96 VAL A CA 1
ATOM 797 C C . VAL A 1 96 ? 40.192 7.068 -58.757 1.00 70.44 96 VAL A C 1
ATOM 799 O O . VAL A 1 96 ? 40.810 7.280 -59.796 1.00 70.44 96 VAL A O 1
ATOM 802 N N . SER A 1 97 ? 40.677 7.453 -57.573 1.00 67.06 97 SER A N 1
ATOM 803 C CA . SER A 1 97 ? 41.985 8.106 -57.420 1.00 67.06 97 SER A CA 1
ATOM 804 C C . SER A 1 97 ? 43.144 7.245 -57.929 1.00 67.06 97 SER A C 1
ATOM 806 O O . SER A 1 97 ? 44.053 7.771 -58.564 1.00 67.06 97 SER A O 1
ATOM 808 N N . ALA A 1 98 ? 43.123 5.933 -57.676 1.00 69.19 98 ALA A N 1
ATOM 809 C CA . ALA A 1 98 ? 44.150 5.015 -58.168 1.00 69.19 98 ALA A CA 1
ATOM 810 C C . ALA A 1 98 ? 44.112 4.861 -59.699 1.00 69.19 98 ALA A C 1
ATOM 812 O O . ALA A 1 98 ? 45.161 4.854 -60.338 1.00 69.19 98 ALA A O 1
ATOM 813 N N . TYR A 1 99 ? 42.915 4.804 -60.285 1.00 70.38 99 TYR A N 1
ATOM 814 C CA . TYR A 1 99 ? 42.711 4.767 -61.732 1.00 70.38 99 TYR A CA 1
ATOM 815 C C . TYR A 1 99 ? 43.210 6.050 -62.407 1.00 70.38 99 TYR A C 1
ATOM 817 O O . TYR A 1 99 ? 43.927 5.986 -63.402 1.00 70.38 99 TYR A O 1
ATOM 825 N N . PHE A 1 100 ? 42.910 7.219 -61.832 1.00 60.94 100 PHE A N 1
ATOM 826 C CA . PHE A 1 100 ? 43.435 8.493 -62.329 1.00 60.94 100 PHE A CA 1
ATOM 827 C C . PHE A 1 100 ? 44.959 8.595 -62.183 1.00 60.94 100 PHE A C 1
ATOM 829 O O . PHE A 1 100 ? 45.619 9.071 -63.100 1.00 60.94 100 PHE A O 1
ATOM 836 N N . ALA A 1 101 ? 45.536 8.074 -61.096 1.00 61.91 101 ALA A N 1
ATOM 837 C CA . ALA A 1 101 ? 46.989 7.994 -60.935 1.00 61.91 101 ALA A CA 1
ATOM 838 C C . ALA A 1 101 ? 47.655 7.037 -61.946 1.00 61.91 101 ALA A C 1
ATOM 840 O O . ALA A 1 101 ? 48.774 7.294 -62.379 1.00 61.91 101 ALA A O 1
ATOM 841 N N . GLN A 1 102 ? 46.982 5.950 -62.344 1.00 59.72 102 GLN A N 1
ATOM 842 C CA . GLN A 1 102 ? 47.445 5.064 -63.420 1.00 59.72 102 GLN A CA 1
ATOM 843 C C . GLN A 1 102 ? 47.328 5.719 -64.802 1.00 59.72 102 GLN A C 1
ATOM 845 O O . GLN A 1 102 ? 48.238 5.576 -65.612 1.00 59.72 102 GLN A O 1
ATOM 850 N N . ALA A 1 103 ? 46.257 6.473 -65.060 1.00 57.09 103 ALA A N 1
ATOM 851 C CA . ALA A 1 103 ? 46.077 7.217 -66.309 1.00 57.09 103 ALA A CA 1
ATOM 852 C C . ALA A 1 103 ? 47.134 8.325 -66.510 1.00 57.09 103 ALA A C 1
ATOM 854 O O . ALA A 1 103 ? 47.461 8.665 -67.646 1.00 57.09 103 ALA A O 1
ATOM 855 N N . GLU A 1 104 ? 47.706 8.848 -65.420 1.00 49.47 104 GLU A N 1
ATOM 856 C CA . GLU A 1 104 ? 48.815 9.815 -65.423 1.00 49.47 104 GLU A CA 1
ATOM 857 C C . GLU A 1 104 ? 50.102 9.247 -66.061 1.00 49.47 104 GLU A C 1
ATOM 859 O O . GLU A 1 104 ? 50.902 10.002 -66.613 1.00 49.47 104 GLU A O 1
ATOM 864 N N . LEU A 1 105 ? 50.304 7.921 -66.037 1.00 53.81 105 LEU A N 1
ATOM 865 C CA . LEU A 1 105 ? 51.484 7.279 -66.635 1.00 53.81 105 LEU A CA 1
ATOM 866 C C . LEU A 1 105 ? 51.423 7.206 -68.173 1.00 53.81 105 LEU A C 1
ATOM 868 O O . LEU A 1 105 ? 52.466 7.029 -68.799 1.00 53.81 105 LEU A O 1
ATOM 872 N N . ASP A 1 106 ? 50.246 7.395 -68.787 1.00 56.94 106 ASP A N 1
ATOM 873 C CA . ASP A 1 106 ? 50.010 7.077 -70.205 1.00 56.94 106 ASP A CA 1
ATOM 874 C C . ASP A 1 106 ? 49.765 8.285 -71.148 1.00 56.94 106 ASP A C 1
ATOM 876 O O . ASP A 1 106 ? 49.539 8.080 -72.346 1.00 56.94 106 ASP A O 1
ATOM 880 N N . ARG A 1 107 ? 49.829 9.569 -70.719 1.00 42.38 107 ARG A N 1
ATOM 881 C CA . ARG A 1 107 ? 49.669 10.698 -71.684 1.00 42.38 107 ARG A CA 1
ATOM 882 C C . ARG A 1 107 ? 50.291 12.065 -71.310 1.00 42.38 107 ARG A C 1
ATOM 884 O O . ARG A 1 107 ? 50.224 12.521 -70.179 1.00 42.38 107 ARG A O 1
ATOM 891 N N . ARG A 1 108 ? 50.853 12.743 -72.334 1.00 50.44 108 ARG A N 1
ATOM 892 C CA . ARG A 1 108 ? 51.527 14.077 -72.349 1.00 50.44 108 ARG A CA 1
ATOM 893 C C . ARG A 1 108 ? 50.627 15.280 -71.906 1.00 50.44 108 ARG A C 1
ATOM 895 O O . ARG A 1 108 ? 49.430 15.130 -71.693 1.00 50.44 108 ARG A O 1
ATOM 902 N N . PRO A 1 109 ? 51.114 16.535 -72.026 1.00 48.34 109 PRO A N 1
ATOM 903 C CA . PRO A 1 109 ? 51.565 17.496 -71.008 1.00 48.34 109 PRO A CA 1
ATOM 904 C C . PRO A 1 109 ? 50.459 18.256 -70.222 1.00 48.34 109 PRO A C 1
ATOM 906 O O . PRO A 1 109 ? 50.766 19.239 -69.550 1.00 48.34 109 PRO A O 1
ATOM 909 N N . ASN A 1 110 ? 49.193 17.821 -70.246 1.00 49.38 110 ASN A N 1
ATOM 910 C CA . ASN A 1 110 ? 48.091 18.513 -69.541 1.00 49.38 110 ASN A CA 1
ATOM 911 C C . ASN A 1 110 ? 47.858 18.021 -68.086 1.00 49.38 110 ASN A C 1
ATOM 913 O O . ASN A 1 110 ? 46.923 18.472 -67.424 1.00 49.38 110 ASN A O 1
ATOM 917 N N . GLY A 1 111 ? 48.712 17.129 -67.566 1.00 54.41 111 GLY A N 1
ATOM 918 C CA . GLY A 1 111 ? 48.544 16.400 -66.292 1.00 54.41 111 GLY A CA 1
ATOM 919 C C . GLY A 1 111 ? 48.550 17.233 -65.001 1.00 54.41 111 GLY A C 1
ATOM 920 O O . GLY A 1 111 ? 48.085 16.778 -63.961 1.00 54.41 111 GLY A O 1
ATOM 921 N N . ARG A 1 112 ? 48.965 18.509 -65.039 1.00 60.78 112 ARG A N 1
ATOM 922 C CA . ARG A 1 112 ? 48.985 19.358 -63.827 1.00 60.78 112 ARG A CA 1
ATOM 923 C C . ARG A 1 112 ? 47.595 19.575 -63.220 1.00 60.78 112 ARG A C 1
ATOM 925 O O . ARG A 1 112 ? 47.479 19.630 -62.003 1.00 60.78 112 ARG A O 1
ATOM 932 N N . GLY A 1 113 ? 46.550 19.680 -64.045 1.00 63.28 113 GLY A N 1
ATOM 933 C CA . GLY A 1 113 ? 45.173 19.835 -63.559 1.00 63.28 113 GLY A CA 1
ATOM 934 C C . GLY A 1 113 ? 44.609 18.547 -62.951 1.00 63.28 113 GLY A C 1
ATOM 935 O O . GLY A 1 113 ? 43.970 18.590 -61.904 1.00 63.28 113 GLY A O 1
ATOM 936 N N . PHE A 1 114 ? 44.899 17.395 -63.561 1.00 66.62 114 PHE A N 1
ATOM 937 C CA . PHE A 1 114 ? 44.431 16.089 -63.086 1.00 66.62 114 PHE A CA 1
ATOM 938 C C . PHE A 1 114 ? 45.143 15.641 -61.807 1.00 66.62 114 PHE A C 1
ATOM 940 O O . PHE A 1 114 ? 44.478 15.169 -60.886 1.00 66.62 114 PHE A O 1
ATOM 947 N N . ALA A 1 115 ? 46.449 15.888 -61.686 1.00 67.94 115 ALA A N 1
ATOM 948 C CA . ALA A 1 115 ? 47.200 15.621 -60.461 1.00 67.94 115 ALA A CA 1
ATOM 949 C C . ALA A 1 115 ? 46.681 16.435 -59.257 1.00 67.94 115 ALA A C 1
ATOM 951 O O . ALA A 1 115 ? 46.585 15.914 -58.140 1.00 67.94 115 ALA A O 1
ATOM 952 N N . VAL A 1 116 ? 46.289 17.698 -59.475 1.00 74.31 116 VAL A N 1
ATOM 953 C CA . VAL A 1 116 ? 45.684 18.547 -58.432 1.00 74.31 116 VAL A CA 1
ATOM 954 C C . VAL A 1 116 ? 44.306 18.018 -58.037 1.00 74.31 116 VAL A C 1
ATOM 956 O O . VAL A 1 116 ? 44.043 17.855 -56.848 1.00 74.31 116 VAL A O 1
ATOM 959 N N . VAL A 1 117 ? 43.457 17.653 -59.004 1.00 77.38 117 VAL A N 1
ATOM 960 C CA . VAL A 1 117 ? 42.134 17.066 -58.722 1.00 77.38 117 VAL A CA 1
ATOM 961 C C . VAL A 1 117 ? 42.260 15.727 -57.987 1.00 77.38 117 VAL A C 1
ATOM 963 O O . VAL A 1 117 ? 41.530 15.488 -57.029 1.00 77.38 117 VAL A O 1
ATOM 966 N N . ALA A 1 118 ? 43.211 14.866 -58.356 1.00 74.00 118 ALA A N 1
ATOM 967 C CA . ALA A 1 118 ? 43.445 13.598 -57.664 1.00 74.00 118 ALA A CA 1
ATOM 968 C C . ALA A 1 118 ? 43.912 13.800 -56.209 1.00 74.00 118 ALA A C 1
ATOM 970 O O . ALA A 1 118 ? 43.498 13.056 -55.315 1.00 74.00 118 AL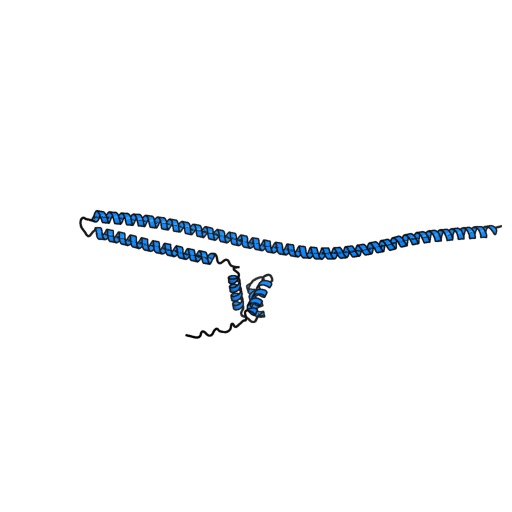A A O 1
ATOM 971 N N . THR A 1 119 ? 44.733 14.825 -55.959 1.00 77.25 119 THR A N 1
ATOM 972 C CA . THR A 1 119 ? 45.187 15.197 -54.609 1.00 77.25 119 THR A CA 1
ATOM 973 C C . THR A 1 119 ? 44.041 15.774 -53.773 1.00 77.25 119 THR A C 1
ATOM 975 O O . THR A 1 119 ? 43.891 15.411 -52.604 1.00 77.25 119 THR A O 1
ATOM 978 N N . GLU A 1 120 ? 43.182 16.594 -54.377 1.00 76.69 120 GLU A N 1
ATOM 979 C CA . GLU A 1 120 ? 42.011 17.175 -53.715 1.00 76.69 120 GLU A CA 1
ATOM 980 C C . GLU A 1 120 ? 40.969 16.102 -53.364 1.00 76.69 120 GLU A C 1
ATOM 982 O O . GLU A 1 120 ? 40.501 16.031 -52.229 1.00 76.69 120 GLU A O 1
ATOM 987 N N . VAL A 1 121 ? 40.685 15.176 -54.289 1.00 81.31 121 VAL A N 1
ATOM 988 C CA . VAL A 1 121 ? 39.787 14.031 -54.052 1.00 81.31 121 VAL A CA 1
ATOM 989 C C . VAL A 1 121 ? 40.331 13.122 -52.949 1.00 81.31 121 VAL A C 1
ATOM 991 O O . VAL A 1 121 ? 39.574 12.689 -52.079 1.00 81.31 121 VAL A O 1
ATOM 994 N N . ARG A 1 122 ? 41.644 12.865 -52.922 1.00 75.38 122 ARG A N 1
ATOM 995 C CA . ARG A 1 122 ? 42.281 12.088 -51.849 1.00 75.38 122 ARG A CA 1
ATOM 996 C C . ARG A 1 122 ? 42.155 12.782 -50.494 1.00 75.38 122 ARG A C 1
ATOM 998 O O . ARG A 1 122 ? 41.855 12.118 -49.503 1.00 75.38 122 ARG A O 1
ATOM 1005 N N . THR A 1 123 ? 42.368 14.095 -50.453 1.00 78.81 123 THR A N 1
ATOM 1006 C CA . THR A 1 123 ? 42.269 14.900 -49.228 1.00 78.81 123 THR A CA 1
ATOM 1007 C C . THR A 1 123 ? 40.826 14.937 -48.721 1.00 78.81 123 THR A C 1
ATOM 1009 O O . THR A 1 123 ? 40.582 14.741 -47.530 1.00 78.81 123 THR A O 1
ATOM 1012 N N . LEU A 1 124 ? 39.849 15.083 -49.622 1.00 82.44 124 LEU A N 1
ATOM 1013 C CA . LEU A 1 124 ? 38.425 15.016 -49.299 1.00 82.44 124 LEU A CA 1
ATOM 1014 C C . LEU A 1 124 ? 38.016 13.632 -48.773 1.00 82.44 124 LEU A C 1
ATOM 1016 O O . LEU A 1 124 ? 37.338 13.549 -47.751 1.00 82.44 124 LEU A O 1
ATOM 1020 N N . ALA A 1 125 ? 38.476 12.549 -49.407 1.00 77.50 125 ALA A N 1
ATOM 1021 C CA . ALA A 1 125 ? 38.218 11.181 -48.951 1.00 77.50 125 ALA A CA 1
ATOM 1022 C C . ALA A 1 125 ? 38.842 10.906 -47.571 1.00 77.50 125 ALA A C 1
ATOM 1024 O O . ALA A 1 125 ? 38.209 10.304 -46.707 1.00 77.50 125 ALA A O 1
ATOM 1025 N N . GLN A 1 126 ? 40.060 11.397 -47.315 1.00 79.38 126 GLN A N 1
ATOM 1026 C CA . GLN A 1 126 ? 40.698 11.287 -45.999 1.00 79.38 126 GLN A CA 1
ATOM 1027 C C . GLN A 1 126 ? 39.923 12.048 -44.917 1.00 79.38 126 GLN A C 1
ATOM 1029 O O . GLN A 1 126 ? 39.705 11.508 -43.832 1.00 79.38 126 GLN A O 1
ATOM 1034 N N . ARG A 1 127 ? 39.456 13.268 -45.217 1.00 82.00 127 ARG A N 1
ATOM 1035 C CA . ARG A 1 127 ? 38.615 14.055 -44.302 1.00 82.00 127 ARG A CA 1
ATOM 1036 C C . ARG A 1 127 ? 37.261 13.390 -44.050 1.00 82.00 127 ARG A C 1
ATOM 1038 O O . ARG A 1 127 ? 36.830 13.327 -42.904 1.00 82.00 127 ARG A O 1
ATOM 1045 N N . SER A 1 128 ? 36.621 12.848 -45.088 1.00 82.56 128 SER A N 1
ATOM 1046 C CA . SER A 1 128 ? 35.362 12.102 -44.967 1.00 82.56 128 SER A CA 1
ATOM 1047 C C . SER A 1 128 ? 35.531 10.846 -44.108 1.00 82.56 128 SER A C 1
ATOM 1049 O O . SER A 1 128 ? 34.726 10.603 -43.212 1.00 82.56 128 SER A O 1
ATOM 1051 N N . ALA A 1 129 ? 36.614 10.088 -44.305 1.00 80.75 129 ALA A N 1
ATOM 1052 C CA . ALA A 1 129 ? 36.914 8.906 -43.503 1.00 80.75 129 ALA A CA 1
ATOM 1053 C C . ALA A 1 129 ? 37.180 9.240 -42.024 1.00 80.75 129 ALA A C 1
ATOM 1055 O O . ALA A 1 129 ? 36.760 8.486 -41.145 1.00 80.75 129 ALA A O 1
ATOM 1056 N N . ALA A 1 130 ? 37.851 10.363 -41.740 1.00 80.75 130 ALA A N 1
ATOM 1057 C CA . ALA A 1 130 ? 38.063 10.843 -40.376 1.00 80.75 130 ALA A CA 1
ATOM 1058 C C . ALA A 1 130 ? 36.737 11.238 -39.703 1.00 80.75 130 ALA A C 1
ATOM 1060 O O . ALA A 1 130 ? 36.433 10.730 -38.626 1.00 80.75 130 ALA A O 1
ATOM 1061 N N . ALA A 1 131 ? 35.907 12.039 -40.380 1.00 80.81 131 ALA A N 1
ATOM 1062 C CA . ALA A 1 131 ? 34.592 12.441 -39.880 1.00 80.81 131 ALA A CA 1
ATOM 1063 C C . ALA A 1 131 ? 33.662 11.235 -39.649 1.00 80.81 131 ALA A C 1
ATOM 1065 O O . ALA A 1 131 ? 33.005 11.144 -38.617 1.00 80.81 131 ALA A O 1
ATOM 1066 N N . ALA A 1 132 ? 33.653 10.257 -40.561 1.00 82.00 132 ALA A N 1
ATOM 1067 C CA . ALA A 1 132 ? 32.877 9.027 -40.393 1.00 82.00 132 ALA A CA 1
ATOM 1068 C C . ALA A 1 132 ? 33.343 8.206 -39.176 1.00 82.00 132 ALA A C 1
ATOM 1070 O O . ALA A 1 132 ? 32.530 7.592 -38.486 1.00 82.00 132 ALA A O 1
ATOM 1071 N N . LYS A 1 133 ? 34.650 8.198 -38.880 1.00 83.62 133 LYS A N 1
ATOM 1072 C CA . LYS A 1 133 ? 35.185 7.535 -37.684 1.00 83.62 133 LYS A CA 1
ATOM 1073 C C . LYS A 1 133 ? 34.753 8.251 -36.401 1.00 83.62 133 LYS A C 1
ATOM 1075 O O . LYS A 1 133 ? 34.376 7.574 -35.451 1.00 83.62 133 LYS A O 1
ATOM 1080 N N . GLU A 1 134 ? 34.777 9.581 -36.383 1.00 84.56 134 GLU A N 1
ATOM 1081 C CA . GLU A 1 134 ? 34.303 10.376 -35.242 1.00 84.56 134 GLU A CA 1
ATOM 1082 C C . GLU A 1 134 ? 32.806 10.175 -34.989 1.00 84.56 134 GLU A C 1
ATOM 1084 O O . GLU A 1 134 ? 32.413 9.905 -33.856 1.00 84.56 134 GLU A O 1
ATOM 1089 N N . ILE A 1 135 ? 31.982 10.205 -36.043 1.00 88.00 135 ILE A N 1
ATOM 1090 C CA . ILE A 1 135 ? 30.544 9.908 -35.955 1.00 88.00 135 ILE A CA 1
ATOM 1091 C C . ILE A 1 135 ? 30.325 8.507 -35.387 1.00 88.00 135 ILE A C 1
ATOM 1093 O O . ILE A 1 135 ? 29.508 8.333 -34.488 1.00 88.00 135 ILE A O 1
ATOM 1097 N N . LYS A 1 136 ? 31.081 7.510 -35.863 1.00 85.81 136 LYS A N 1
ATOM 1098 C CA . LYS A 1 136 ? 30.986 6.147 -35.341 1.00 85.81 136 LYS A CA 1
ATOM 1099 C C . LYS A 1 136 ? 31.259 6.103 -33.831 1.00 85.81 136 LYS A C 1
ATOM 1101 O O . LYS A 1 136 ? 30.488 5.486 -33.106 1.00 85.81 136 LYS A O 1
ATOM 1106 N N . THR A 1 137 ? 32.321 6.753 -33.359 1.00 91.06 137 THR A N 1
ATOM 1107 C CA . THR A 1 137 ? 32.650 6.781 -31.926 1.00 91.06 137 THR A CA 1
ATOM 1108 C C . THR A 1 137 ? 31.593 7.521 -31.106 1.00 91.06 137 THR A C 1
ATOM 1110 O O . THR A 1 137 ? 31.241 7.065 -30.022 1.00 91.06 137 THR A O 1
ATOM 1113 N N . LEU A 1 138 ? 31.039 8.625 -31.619 1.00 91.75 138 LEU A N 1
ATOM 1114 C CA . LEU A 1 138 ? 29.927 9.319 -30.962 1.00 91.75 138 LEU A CA 1
ATOM 1115 C C . LEU A 1 138 ? 28.694 8.419 -30.839 1.00 91.75 138 LEU A C 1
ATOM 1117 O O . LEU A 1 138 ? 28.097 8.367 -29.770 1.00 91.75 138 LEU A O 1
ATOM 1121 N N . ILE A 1 139 ? 28.355 7.668 -31.891 1.00 89.25 139 ILE A N 1
ATOM 1122 C CA . ILE A 1 139 ? 27.244 6.709 -31.864 1.00 89.25 139 ILE A CA 1
ATOM 1123 C C . ILE A 1 139 ? 27.511 5.594 -30.846 1.00 89.25 139 ILE A C 1
ATOM 1125 O O . ILE A 1 139 ? 26.629 5.293 -30.049 1.00 89.25 139 ILE A O 1
ATOM 1129 N N . GLU A 1 140 ? 28.712 5.005 -30.833 1.00 90.88 140 GLU A N 1
ATOM 1130 C CA . GLU A 1 140 ? 29.089 3.968 -29.857 1.00 90.88 140 GLU A CA 1
ATOM 1131 C C . GLU A 1 140 ? 28.940 4.479 -28.411 1.00 90.88 140 GLU A C 1
ATOM 1133 O O . GLU A 1 140 ? 28.376 3.783 -27.564 1.00 90.88 140 GLU A O 1
ATOM 1138 N N . ASN A 1 141 ? 29.357 5.720 -28.144 1.00 91.38 141 ASN A N 1
ATOM 1139 C CA . ASN A 1 141 ? 29.182 6.349 -26.835 1.00 91.38 141 ASN A CA 1
ATOM 1140 C C . ASN A 1 141 ? 27.701 6.584 -26.503 1.00 91.38 141 ASN A C 1
ATOM 1142 O O . ASN A 1 141 ? 27.263 6.228 -25.411 1.00 91.38 141 ASN A O 1
ATOM 1146 N N . SER A 1 142 ? 26.913 7.127 -27.438 1.00 92.00 142 SER A N 1
ATOM 1147 C CA . SER A 1 142 ? 25.477 7.353 -27.228 1.00 92.00 142 SER A CA 1
ATOM 1148 C C . SER A 1 142 ? 24.719 6.053 -26.955 1.00 92.00 142 SER A C 1
ATOM 1150 O O . SER A 1 142 ? 23.848 6.035 -26.091 1.00 92.00 142 SER A O 1
ATOM 1152 N N . VAL A 1 143 ? 25.065 4.952 -27.631 1.00 92.31 143 VAL A N 1
ATOM 1153 C CA . VAL A 1 143 ? 24.479 3.631 -27.348 1.00 92.31 143 VAL A CA 1
ATOM 1154 C C . VAL A 1 143 ? 24.802 3.197 -25.920 1.00 92.31 143 VAL A C 1
ATOM 1156 O O . VAL A 1 143 ? 23.898 2.808 -25.187 1.00 92.31 143 VAL A O 1
ATOM 1159 N N . SER A 1 144 ? 26.059 3.332 -25.488 1.00 91.50 144 SER A N 1
ATOM 1160 C CA . SER A 1 144 ? 26.458 2.980 -24.120 1.00 91.50 144 SER A CA 1
ATOM 1161 C C . SER A 1 144 ? 25.738 3.820 -23.055 1.00 91.50 144 SER A C 1
ATOM 1163 O O . SER A 1 144 ? 25.398 3.305 -21.982 1.00 91.50 144 SER A O 1
ATOM 1165 N N . GLU A 1 145 ? 25.507 5.108 -23.317 1.00 92.44 145 GLU A N 1
ATOM 1166 C CA . GLU A 1 145 ? 24.751 5.983 -22.416 1.00 92.44 145 GLU A CA 1
ATOM 1167 C C . GLU A 1 145 ? 23.271 5.590 -22.358 1.00 92.44 145 GLU A C 1
ATOM 1169 O O . GLU A 1 145 ? 22.711 5.504 -21.265 1.00 92.44 145 GLU A O 1
ATOM 1174 N N . VAL A 1 146 ? 22.653 5.276 -23.502 1.00 93.69 146 VAL A N 1
ATOM 1175 C CA . VAL A 1 146 ? 21.260 4.802 -23.573 1.00 93.69 146 VAL A CA 1
ATOM 1176 C C . VAL A 1 146 ? 21.089 3.463 -22.856 1.00 93.69 146 VAL A C 1
ATOM 1178 O O . VAL A 1 146 ? 20.142 3.304 -22.086 1.00 93.69 146 VAL A O 1
ATOM 1181 N N . GLU A 1 147 ? 22.012 2.515 -23.024 1.00 89.44 147 GLU A N 1
ATOM 1182 C CA . GLU A 1 147 ? 21.992 1.237 -22.296 1.00 89.44 147 GLU A CA 1
ATOM 1183 C C . GLU A 1 147 ? 22.074 1.451 -20.777 1.00 89.44 147 GLU A C 1
ATOM 1185 O O . GLU A 1 147 ? 21.323 0.847 -20.004 1.00 89.44 147 GLU A O 1
ATOM 1190 N N . THR A 1 148 ? 22.946 2.364 -20.339 1.00 93.25 148 THR A N 1
ATOM 1191 C CA . THR A 1 148 ? 23.079 2.721 -18.921 1.00 93.25 148 THR A CA 1
ATOM 1192 C C . THR A 1 148 ? 21.809 3.389 -18.393 1.00 93.25 148 THR A C 1
ATOM 1194 O O . THR A 1 148 ? 21.326 3.023 -17.319 1.00 93.25 148 THR A O 1
ATOM 1197 N N . GLY A 1 149 ? 21.245 4.332 -19.153 1.00 9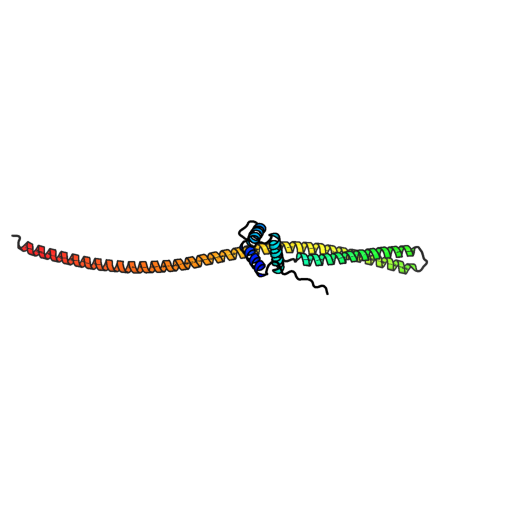2.44 149 GLY A N 1
ATOM 1198 C CA . GLY A 1 149 ? 19.996 5.015 -18.826 1.00 92.44 149 GLY A CA 1
ATOM 1199 C C . GLY A 1 149 ? 18.820 4.047 -18.723 1.00 92.44 149 GLY A C 1
ATOM 1200 O O . GLY A 1 149 ? 18.083 4.087 -17.741 1.00 92.44 149 GLY A O 1
ATOM 1201 N N . THR A 1 150 ? 18.711 3.109 -19.665 1.00 92.69 150 THR A N 1
ATOM 1202 C CA . THR A 1 150 ? 17.682 2.058 -19.662 1.00 92.69 150 THR A CA 1
ATOM 1203 C C . THR A 1 150 ? 17.762 1.228 -18.384 1.00 92.69 150 THR A C 1
ATOM 1205 O O . THR A 1 150 ? 16.761 1.051 -17.697 1.00 92.69 150 THR A O 1
ATOM 1208 N N . ARG A 1 151 ? 18.969 0.804 -17.984 1.00 91.38 151 ARG A N 1
ATOM 1209 C CA . ARG A 1 151 ? 19.160 0.039 -16.744 1.00 91.38 151 ARG A CA 1
ATOM 1210 C C . ARG A 1 151 ? 18.754 0.826 -15.493 1.00 91.38 151 ARG A C 1
ATOM 1212 O O . ARG A 1 151 ? 18.192 0.250 -14.564 1.00 91.38 151 ARG A O 1
ATOM 1219 N N . LEU A 1 152 ? 19.051 2.126 -15.445 1.00 93.12 152 LEU A N 1
ATOM 1220 C CA . LEU A 1 152 ? 18.653 2.989 -14.328 1.00 93.12 152 LEU A CA 1
ATOM 1221 C C . LEU A 1 152 ? 17.133 3.174 -14.269 1.00 93.12 152 LEU A C 1
ATOM 1223 O O . LEU A 1 152 ? 16.559 3.129 -13.182 1.00 93.12 152 LEU A O 1
ATOM 1227 N N . VAL A 1 153 ? 16.480 3.342 -15.422 1.00 94.44 153 VAL A N 1
ATOM 1228 C CA . VAL A 1 153 ? 15.017 3.434 -15.517 1.00 94.44 153 VAL A CA 1
ATOM 1229 C C . VAL A 1 153 ? 14.360 2.119 -15.105 1.00 94.44 153 VAL A C 1
ATOM 1231 O O . VAL A 1 153 ? 13.402 2.151 -14.339 1.00 94.44 153 VAL A O 1
ATOM 1234 N N . ASP A 1 154 ? 14.899 0.970 -15.516 1.00 90.81 154 ASP A N 1
ATOM 1235 C CA . ASP A 1 154 ? 14.413 -0.345 -15.082 1.00 90.81 154 ASP A CA 1
ATOM 1236 C C . ASP A 1 154 ? 14.503 -0.502 -13.556 1.00 90.81 154 ASP A C 1
ATOM 1238 O O . ASP A 1 154 ? 13.552 -0.945 -12.906 1.00 90.81 154 ASP A O 1
ATOM 1242 N N . GLN A 1 155 ? 15.626 -0.087 -12.959 1.00 92.06 155 GLN A N 1
ATOM 1243 C CA . GLN A 1 155 ? 15.798 -0.101 -11.507 1.00 92.06 155 GLN A CA 1
ATOM 1244 C C . GLN A 1 155 ? 14.804 0.838 -10.811 1.00 92.06 155 GLN A C 1
ATOM 1246 O O . GLN A 1 155 ? 14.181 0.439 -9.826 1.00 92.06 155 GLN A O 1
ATOM 1251 N N . ALA A 1 156 ? 14.617 2.054 -11.330 1.00 91.38 156 ALA A N 1
ATOM 1252 C CA . ALA A 1 156 ? 13.624 3.000 -10.823 1.00 91.38 156 ALA A CA 1
ATOM 1253 C C . ALA A 1 156 ? 12.187 2.465 -10.971 1.00 91.38 156 ALA A C 1
ATOM 1255 O O . ALA A 1 156 ? 11.350 2.670 -10.096 1.00 91.38 156 ALA A O 1
ATOM 1256 N N . GLY A 1 157 ? 11.898 1.731 -12.047 1.00 94.75 157 GLY A N 1
ATOM 1257 C CA . GLY A 1 157 ? 10.623 1.048 -12.246 1.00 94.75 157 GLY A CA 1
ATOM 1258 C C . GLY A 1 157 ? 10.379 -0.032 -11.192 1.00 94.75 157 GLY A C 1
ATOM 1259 O O . GLY A 1 157 ? 9.284 -0.110 -10.633 1.00 94.75 157 GLY A O 1
ATOM 1260 N N . SER A 1 158 ? 11.407 -0.823 -10.865 1.00 94.06 158 SER A N 1
ATOM 1261 C CA . SER A 1 158 ? 11.334 -1.834 -9.802 1.00 94.06 158 SER A CA 1
ATOM 1262 C C . SER A 1 158 ? 11.071 -1.203 -8.435 1.00 94.06 158 SER A C 1
ATOM 1264 O O . SER A 1 158 ? 10.150 -1.626 -7.735 1.00 94.06 158 SER A O 1
ATOM 1266 N N . THR A 1 159 ? 11.820 -0.159 -8.067 1.00 94.00 159 THR A N 1
ATOM 1267 C CA . THR A 1 159 ? 11.628 0.524 -6.778 1.00 94.00 159 THR A CA 1
ATOM 1268 C C . THR A 1 159 ? 10.261 1.197 -6.696 1.00 94.00 159 THR A C 1
ATOM 1270 O O . THR A 1 159 ? 9.598 1.119 -5.665 1.00 94.00 159 THR A O 1
ATOM 1273 N N . MET A 1 160 ? 9.765 1.781 -7.789 1.00 91.62 160 MET A N 1
ATOM 1274 C CA . MET A 1 160 ? 8.412 2.339 -7.824 1.00 91.62 160 MET A CA 1
ATOM 1275 C C . MET A 1 160 ? 7.337 1.252 -7.650 1.00 91.62 160 MET A C 1
ATOM 1277 O O . MET A 1 160 ? 6.322 1.479 -6.989 1.00 91.62 160 MET A O 1
ATOM 1281 N N . GLY A 1 161 ? 7.569 0.042 -8.170 1.00 94.62 161 GLY A N 1
ATOM 1282 C CA . GLY A 1 161 ? 6.716 -1.124 -7.920 1.00 94.62 161 GLY A CA 1
ATOM 1283 C C . GLY A 1 161 ? 6.675 -1.544 -6.444 1.00 94.62 161 GLY A C 1
ATOM 1284 O O . GLY A 1 161 ? 5.602 -1.850 -5.909 1.00 94.62 161 GLY A O 1
ATOM 1285 N N . GLU A 1 162 ? 7.817 -1.504 -5.756 1.00 95.94 162 GLU A N 1
ATOM 1286 C CA . GLU A 1 162 ? 7.905 -1.744 -4.308 1.00 95.94 162 GLU A CA 1
ATOM 1287 C C . GLU A 1 162 ? 7.167 -0.663 -3.505 1.00 95.94 162 GLU A C 1
ATOM 1289 O O . GLU A 1 162 ? 6.448 -0.982 -2.552 1.00 95.94 162 GLU A O 1
ATOM 1294 N N . VAL A 1 163 ? 7.263 0.603 -3.926 1.00 95.56 163 VAL A N 1
ATOM 1295 C CA . VAL A 1 163 ? 6.523 1.722 -3.319 1.00 95.56 163 VAL A CA 1
ATOM 1296 C C . VAL A 1 163 ? 5.016 1.508 -3.446 1.00 95.56 163 VAL A C 1
ATOM 1298 O O . VAL A 1 163 ? 4.303 1.585 -2.447 1.00 95.56 163 VAL A O 1
ATOM 1301 N N . VAL A 1 164 ? 4.514 1.163 -4.637 1.00 96.75 164 VAL A N 1
ATOM 1302 C CA . VAL A 1 164 ? 3.081 0.878 -4.844 1.00 96.75 164 VAL A CA 1
ATOM 1303 C C . VAL A 1 164 ? 2.613 -0.287 -3.970 1.00 96.75 164 VAL A C 1
ATOM 1305 O O . VAL A 1 164 ? 1.522 -0.237 -3.402 1.00 96.75 164 VAL A O 1
ATOM 1308 N N . THR A 1 165 ? 3.433 -1.328 -3.829 1.00 96.00 165 THR A N 1
ATOM 1309 C CA . THR A 1 165 ? 3.120 -2.479 -2.968 1.00 96.00 165 THR A CA 1
ATOM 1310 C C . THR A 1 165 ? 3.065 -2.076 -1.494 1.00 96.00 165 THR A C 1
ATOM 1312 O O . THR A 1 165 ? 2.149 -2.469 -0.774 1.00 96.00 165 THR A O 1
ATOM 1315 N N . SER A 1 166 ? 4.000 -1.234 -1.057 1.00 96.94 166 SER A N 1
ATOM 1316 C CA . SER A 1 166 ? 4.039 -0.707 0.309 1.00 96.94 166 SER A CA 1
ATOM 1317 C C . SER A 1 166 ? 2.824 0.172 0.613 1.00 96.94 166 SER A C 1
ATOM 1319 O O . SER A 1 166 ? 2.216 0.025 1.671 1.00 96.94 166 SER A O 1
ATOM 1321 N N . ILE A 1 167 ? 2.414 1.026 -0.330 1.00 96.06 167 ILE A N 1
ATOM 1322 C CA . ILE A 1 167 ? 1.215 1.866 -0.192 1.00 96.06 167 ILE A CA 1
ATOM 1323 C C . ILE A 1 167 ? -0.041 1.003 -0.043 1.00 96.06 167 ILE A C 1
ATOM 1325 O O . ILE A 1 167 ? -0.841 1.272 0.847 1.00 96.06 167 ILE A O 1
ATOM 1329 N N . LYS A 1 168 ? -0.193 -0.063 -0.844 1.00 95.44 168 LYS A N 1
ATOM 1330 C CA . LYS A 1 168 ? -1.326 -0.997 -0.706 1.00 95.44 168 LYS A CA 1
ATOM 1331 C C . LYS A 1 168 ? -1.397 -1.601 0.692 1.00 95.44 168 LYS A C 1
ATOM 1333 O O . LYS A 1 168 ? -2.448 -1.554 1.315 1.00 95.44 168 LYS A O 1
ATOM 1338 N N . ARG A 1 169 ? -0.263 -2.068 1.223 1.00 96.62 169 ARG A N 1
ATOM 1339 C CA . ARG A 1 169 ? -0.199 -2.612 2.584 1.00 96.62 169 ARG A CA 1
ATOM 1340 C C . ARG A 1 169 ? -0.598 -1.579 3.642 1.00 96.62 169 ARG A C 1
ATOM 1342 O O . ARG A 1 169 ? -1.268 -1.927 4.606 1.00 96.62 169 ARG A O 1
ATOM 1349 N N . VAL A 1 170 ? -0.204 -0.315 3.477 1.00 97.69 170 VAL A N 1
ATOM 1350 C CA . VAL A 1 170 ? -0.650 0.766 4.373 1.00 97.69 170 VAL A CA 1
ATOM 1351 C C . VAL A 1 170 ? -2.161 0.976 4.261 1.00 97.69 170 VAL A C 1
ATOM 1353 O O . VAL A 1 170 ? -2.818 1.136 5.284 1.00 97.69 170 VAL A O 1
ATOM 1356 N N . THR A 1 171 ? -2.727 0.941 3.052 1.00 95.31 171 THR A N 1
ATOM 1357 C CA . THR A 1 171 ? -4.181 1.028 2.846 1.00 95.31 171 THR A CA 1
ATOM 1358 C C . THR A 1 171 ? -4.929 -0.117 3.529 1.00 95.31 171 THR A C 1
ATOM 1360 O O . THR A 1 171 ? -5.929 0.145 4.193 1.00 95.31 171 THR A O 1
ATOM 1363 N N . ASP A 1 172 ? -4.424 -1.348 3.438 1.00 97.06 172 ASP A N 1
ATOM 1364 C CA . ASP A 1 172 ? -5.025 -2.510 4.103 1.00 97.06 172 ASP A CA 1
ATOM 1365 C C . ASP A 1 172 ? -5.026 -2.331 5.631 1.00 97.06 172 ASP A C 1
ATOM 1367 O O . ASP A 1 172 ? -6.066 -2.477 6.272 1.00 97.06 172 ASP A O 1
ATOM 1371 N N . ILE A 1 173 ? -3.901 -1.884 6.206 1.00 97.00 173 ILE A N 1
ATOM 1372 C CA . ILE A 1 173 ? -3.796 -1.579 7.643 1.00 97.00 173 ILE A CA 1
ATOM 1373 C C . ILE A 1 173 ? -4.776 -0.469 8.044 1.00 97.00 173 ILE A C 1
ATOM 1375 O O . ILE A 1 173 ? -5.410 -0.563 9.091 1.00 97.00 173 ILE A O 1
ATOM 1379 N N . MET A 1 174 ? -4.934 0.582 7.232 1.00 96.44 174 MET A N 1
ATOM 1380 C CA . MET A 1 174 ? -5.927 1.627 7.513 1.00 96.44 174 MET A CA 1
ATOM 1381 C C . MET A 1 174 ? -7.357 1.072 7.491 1.00 96.44 174 MET A C 1
ATOM 1383 O O . MET A 1 174 ? -8.180 1.492 8.304 1.00 96.44 174 MET A O 1
ATOM 1387 N N . GLY A 1 175 ? -7.647 0.114 6.605 1.00 97.94 175 GLY A N 1
ATOM 1388 C CA . GLY A 1 175 ? -8.921 -0.604 6.579 1.00 97.94 175 GLY A CA 1
ATOM 1389 C C . GLY A 1 175 ? -9.164 -1.412 7.855 1.00 97.94 175 GLY A C 1
ATOM 1390 O O . GLY A 1 175 ? -10.237 -1.313 8.450 1.00 97.94 175 GLY A O 1
ATOM 1391 N N . GLU A 1 176 ? -8.155 -2.150 8.322 1.00 97.94 176 GLU A N 1
ATOM 1392 C CA . GLU A 1 176 ? -8.215 -2.890 9.589 1.00 97.94 176 GLU A CA 1
ATOM 1393 C C . GLU A 1 176 ? -8.390 -1.957 10.799 1.00 97.94 176 GLU A C 1
ATOM 1395 O O . GLU A 1 176 ? -9.216 -2.231 11.668 1.00 97.94 176 GLU A O 1
ATOM 1400 N N . ILE A 1 177 ? -7.677 -0.824 10.845 1.00 97.19 177 ILE A N 1
ATOM 1401 C CA . ILE A 1 177 ? -7.810 0.174 11.920 1.00 97.19 177 ILE A CA 1
ATOM 1402 C C . ILE A 1 177 ? -9.208 0.787 11.930 1.00 97.19 177 ILE A C 1
ATOM 1404 O O . ILE A 1 177 ? -9.776 0.969 13.005 1.00 97.19 177 ILE A O 1
ATOM 1408 N N . ALA A 1 178 ? -9.771 1.104 10.763 1.00 97.19 178 ALA A N 1
ATOM 1409 C CA . ALA A 1 178 ? -11.122 1.646 10.667 1.00 97.19 178 ALA A CA 1
ATOM 1410 C C . ALA A 1 178 ? -12.161 0.646 11.195 1.00 97.19 178 ALA A C 1
ATOM 1412 O O . ALA A 1 178 ? -13.013 1.021 11.999 1.00 97.19 178 ALA A O 1
ATOM 1413 N N . ALA A 1 179 ? -12.045 -0.631 10.818 1.00 97.81 179 ALA A N 1
ATOM 1414 C CA . ALA A 1 179 ? -12.912 -1.690 11.331 1.00 97.81 179 ALA A CA 1
ATOM 1415 C C . ALA A 1 179 ? -12.751 -1.889 12.849 1.00 97.81 179 ALA A C 1
ATOM 1417 O O . ALA A 1 179 ? -13.743 -1.975 13.570 1.00 97.81 179 ALA A O 1
ATOM 1418 N N . ALA A 1 180 ? -11.513 -1.907 13.352 1.00 98.25 180 ALA A N 1
ATOM 1419 C CA . ALA A 1 180 ? -11.236 -2.025 14.782 1.00 98.25 180 ALA A CA 1
ATOM 1420 C C . ALA A 1 180 ? -1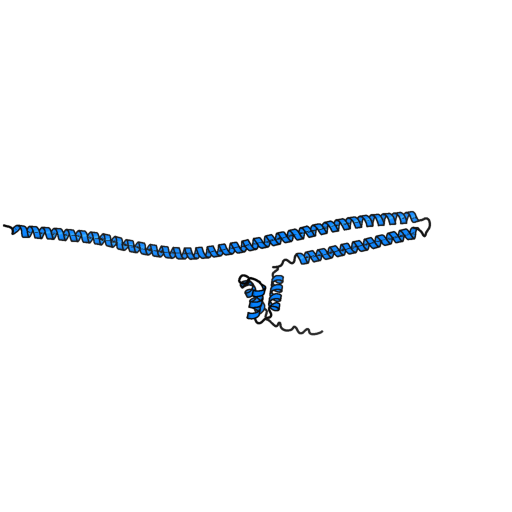1.763 -0.821 15.578 1.00 98.25 180 ALA A C 1
ATOM 1422 O O . ALA A 1 180 ? -12.252 -0.986 16.692 1.00 98.25 180 ALA A O 1
ATOM 1423 N N . SER A 1 181 ? -11.690 0.380 15.001 1.00 98.25 181 SER A N 1
ATOM 1424 C CA . SER A 1 181 ? -12.183 1.617 15.611 1.00 98.25 181 SER A CA 1
ATOM 1425 C C . SER A 1 181 ? -13.712 1.640 15.686 1.00 98.25 181 SER A C 1
ATOM 1427 O O . SER A 1 181 ? -14.262 2.054 16.704 1.00 98.25 181 SER A O 1
ATOM 1429 N N . ASP A 1 182 ? -14.404 1.149 14.653 1.00 97.88 182 ASP A N 1
ATOM 1430 C CA . ASP A 1 182 ? -15.865 0.982 14.670 1.00 97.88 182 ASP A CA 1
ATOM 1431 C C . ASP A 1 182 ? -16.302 -0.015 15.758 1.00 97.88 182 ASP A C 1
ATOM 1433 O O . ASP A 1 182 ? -17.218 0.258 16.535 1.00 97.88 182 ASP A O 1
ATOM 1437 N N . GLU A 1 183 ? -15.594 -1.140 15.886 1.00 98.19 183 GLU A N 1
ATOM 1438 C CA . GLU A 1 183 ? -15.873 -2.134 16.927 1.00 98.19 183 GLU A CA 1
ATOM 1439 C C . GLU A 1 183 ? -15.576 -1.602 18.337 1.00 98.19 183 GLU A C 1
ATOM 1441 O O . GLU A 1 183 ? -16.369 -1.794 19.259 1.00 98.19 183 GLU A O 1
ATOM 1446 N N . GLN A 1 184 ? -14.475 -0.865 18.513 1.00 98.06 184 GLN A N 1
ATOM 1447 C CA . GLN A 1 184 ? -14.172 -0.188 19.775 1.00 98.06 184 GLN A CA 1
ATOM 1448 C C . GLN A 1 184 ? -15.241 0.838 20.145 1.00 98.06 184 GLN A C 1
ATOM 1450 O O . GLN A 1 184 ? -15.621 0.898 21.312 1.00 98.06 184 GLN A O 1
ATOM 1455 N N . SER A 1 185 ? -15.756 1.610 19.182 1.00 98.19 185 SER A N 1
ATOM 1456 C CA . SER A 1 185 ? -16.837 2.567 19.437 1.00 98.19 185 SER A CA 1
ATOM 1457 C C . SER A 1 185 ? -18.080 1.861 19.980 1.00 98.19 185 SER A C 1
ATOM 1459 O O . SER A 1 185 ? -18.607 2.265 21.014 1.00 98.19 185 SER A O 1
ATOM 1461 N N . LYS A 1 186 ? -18.498 0.753 19.353 1.00 97.81 186 LYS A N 1
ATOM 1462 C CA . LYS A 1 186 ? -19.625 -0.062 19.843 1.00 97.81 186 LYS A CA 1
ATOM 1463 C C . LYS A 1 186 ? -19.355 -0.635 21.233 1.00 97.81 186 LYS A C 1
ATOM 1465 O O . LYS A 1 186 ? -20.247 -0.644 22.080 1.00 97.81 186 LYS A O 1
ATOM 1470 N N . GLY A 1 187 ? -18.130 -1.099 21.481 1.00 98.06 187 GLY A N 1
ATOM 1471 C CA . GLY A 1 187 ? -17.710 -1.578 22.796 1.00 98.06 187 GLY A CA 1
ATOM 1472 C C . GLY A 1 187 ? -17.786 -0.486 23.867 1.00 98.06 187 GLY A C 1
ATOM 1473 O O . GLY A 1 187 ? -18.257 -0.742 24.973 1.00 98.06 187 GLY A O 1
ATOM 1474 N N . ILE A 1 188 ? -17.389 0.746 23.539 1.00 97.81 188 ILE A N 1
ATOM 1475 C CA . ILE A 1 188 ? -17.490 1.900 24.442 1.00 97.81 188 ILE A CA 1
ATOM 1476 C C . ILE A 1 188 ? -18.954 2.243 24.731 1.00 97.81 188 ILE A C 1
ATOM 1478 O O . ILE A 1 188 ? -19.283 2.485 25.890 1.00 97.81 188 ILE A O 1
ATOM 1482 N N . ASP A 1 189 ? -19.841 2.201 23.735 1.00 98.00 189 ASP A N 1
ATOM 1483 C CA . ASP A 1 189 ? -21.275 2.440 23.949 1.00 98.00 189 ASP A CA 1
ATOM 1484 C C . ASP A 1 189 ? -21.884 1.406 24.912 1.00 98.00 189 ASP A C 1
ATOM 1486 O O . ASP A 1 189 ? -22.644 1.758 25.817 1.00 98.00 189 ASP A O 1
ATOM 1490 N N . GLN A 1 190 ? -21.507 0.131 24.772 1.00 97.44 190 GLN A N 1
ATOM 1491 C CA . GLN A 1 190 ? -21.927 -0.936 25.688 1.00 97.44 190 GLN A CA 1
ATOM 1492 C C . GLN A 1 190 ? -21.387 -0.727 27.108 1.00 97.44 190 GLN A C 1
ATOM 1494 O O . GLN A 1 190 ? -22.127 -0.887 28.080 1.00 97.44 190 GLN A O 1
ATOM 1499 N N . VAL A 1 191 ? -20.114 -0.342 27.243 1.00 98.19 191 VAL A N 1
ATOM 1500 C CA . VAL A 1 191 ? -19.524 0.011 28.544 1.00 98.19 191 VAL A CA 1
ATOM 1501 C C . VAL A 1 191 ? -20.260 1.202 29.156 1.00 98.19 191 VAL A C 1
ATOM 1503 O O . VAL A 1 191 ? -20.577 1.166 30.342 1.00 98.19 191 VAL A O 1
ATOM 1506 N N . GLY A 1 192 ? -20.592 2.220 28.360 1.00 97.31 192 GLY A N 1
ATOM 1507 C CA . GLY A 1 192 ? -21.370 3.375 28.801 1.00 97.31 192 GLY A CA 1
ATOM 1508 C C . GLY A 1 192 ? -22.721 2.970 29.389 1.00 97.31 192 GLY A C 1
ATOM 1509 O O . GLY A 1 192 ? -23.047 3.372 30.504 1.00 97.31 192 GLY A O 1
ATOM 1510 N N . GLN A 1 193 ? -23.463 2.099 28.698 1.00 97.81 193 GLN A N 1
ATOM 1511 C CA . GLN A 1 193 ? -24.735 1.561 29.198 1.00 97.81 193 GLN A CA 1
ATOM 1512 C C . GLN A 1 193 ? -24.562 0.776 30.503 1.00 97.81 193 GLN A C 1
ATOM 1514 O O . GLN A 1 193 ? -25.331 0.965 31.447 1.00 97.81 193 GLN A O 1
ATOM 1519 N N . ALA A 1 194 ? -23.538 -0.078 30.585 1.00 97.69 194 ALA A N 1
ATOM 1520 C CA . ALA A 1 194 ? -23.255 -0.849 31.792 1.00 97.69 194 ALA A CA 1
ATOM 1521 C C . ALA A 1 194 ? -22.918 0.055 32.990 1.00 97.69 194 ALA A C 1
ATOM 1523 O O . ALA A 1 194 ? -23.369 -0.213 34.103 1.00 97.69 194 ALA A O 1
ATOM 1524 N N . VAL A 1 195 ? -22.175 1.144 32.769 1.00 98.06 195 VAL A N 1
ATOM 1525 C CA . VAL A 1 195 ? -21.851 2.130 33.811 1.00 98.06 195 VAL A CA 1
ATOM 1526 C C . VAL A 1 195 ? -23.104 2.867 34.283 1.00 98.06 195 VAL A C 1
ATOM 1528 O O . VAL A 1 195 ? -23.284 3.016 35.488 1.00 98.06 195 VAL A O 1
ATOM 1531 N N . THR A 1 196 ? -24.003 3.268 33.379 1.00 97.69 196 THR A N 1
ATOM 1532 C CA . THR A 1 196 ? -25.290 3.874 33.766 1.00 97.69 196 THR A CA 1
ATOM 1533 C C . THR A 1 196 ? -26.139 2.911 34.598 1.00 97.69 196 THR A C 1
ATOM 1535 O O . THR A 1 196 ? -26.655 3.298 35.643 1.00 97.69 196 THR A O 1
ATOM 1538 N N . GLN A 1 197 ? -26.221 1.639 34.203 1.00 97.69 197 GLN A N 1
ATOM 1539 C CA . GLN A 1 197 ? -26.939 0.616 34.970 1.00 97.69 197 GLN A CA 1
ATOM 1540 C C . G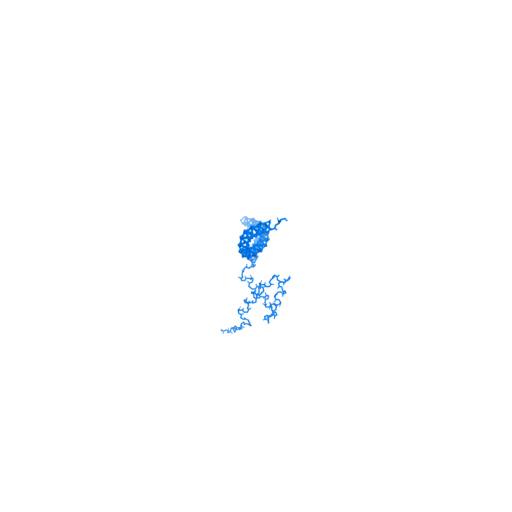LN A 1 197 ? -26.316 0.397 36.361 1.00 97.69 197 GLN A C 1
ATOM 1542 O O . GLN A 1 197 ? -27.030 0.223 37.350 1.00 97.69 197 GLN A O 1
ATOM 1547 N N . MET A 1 198 ? -24.982 0.399 36.448 1.00 96.94 198 MET A N 1
ATOM 1548 C CA . MET A 1 198 ? -24.266 0.315 37.722 1.00 96.94 198 MET A CA 1
ATOM 1549 C C . MET A 1 198 ? -24.532 1.529 38.612 1.00 96.94 198 MET A C 1
ATOM 1551 O O . MET A 1 198 ? -24.666 1.359 39.825 1.00 96.94 198 MET A O 1
ATOM 1555 N N . ASP A 1 199 ? -24.626 2.730 38.040 1.00 97.75 199 ASP A N 1
ATOM 1556 C CA . ASP A 1 199 ? -24.968 3.940 38.788 1.00 97.75 199 ASP A CA 1
ATOM 1557 C C . ASP A 1 199 ? -26.387 3.850 39.368 1.00 97.75 199 ASP A C 1
ATOM 1559 O O . ASP A 1 199 ? -26.568 4.058 40.566 1.00 97.75 199 ASP A O 1
ATOM 1563 N N . GLU A 1 200 ? -27.372 3.407 38.579 1.00 98.00 200 GLU A N 1
ATOM 1564 C CA . GLU A 1 200 ? -28.746 3.182 39.059 1.00 98.00 200 GLU A CA 1
ATOM 1565 C C . GLU A 1 200 ? -28.799 2.212 40.248 1.00 98.00 200 GLU A C 1
ATOM 1567 O O . GLU A 1 200 ? -29.412 2.509 41.276 1.00 98.00 200 GLU A O 1
ATOM 1572 N N . VAL A 1 201 ? -28.122 1.063 40.146 1.00 97.81 201 VAL A N 1
ATOM 1573 C CA . VAL A 1 201 ? -28.066 0.078 41.240 1.00 97.81 201 VAL A CA 1
ATOM 1574 C C . VAL A 1 201 ? -27.326 0.644 42.453 1.00 97.81 201 VAL A C 1
ATOM 1576 O O . VAL A 1 201 ? -27.714 0.386 43.592 1.00 97.81 201 VAL A O 1
ATOM 1579 N N . THR A 1 202 ? -26.280 1.443 42.242 1.00 97.19 202 THR A N 1
ATOM 1580 C CA . THR A 1 202 ? -25.535 2.092 43.330 1.00 97.19 202 THR A CA 1
ATOM 1581 C C . THR A 1 202 ? -26.410 3.104 44.071 1.00 97.19 202 THR A C 1
ATOM 1583 O O . THR A 1 202 ? -26.439 3.096 45.304 1.00 97.19 202 THR A O 1
ATOM 1586 N N . GLN A 1 203 ? -27.183 3.917 43.348 1.00 97.69 203 GLN A N 1
ATOM 1587 C CA . GLN A 1 203 ? -28.148 4.849 43.936 1.00 97.69 203 GLN A CA 1
ATOM 1588 C C . GLN A 1 203 ? -29.270 4.109 44.675 1.00 97.69 203 GLN A C 1
ATOM 1590 O O . GLN A 1 203 ? -29.623 4.477 45.797 1.00 97.69 203 GLN A O 1
ATOM 1595 N N . GLN A 1 204 ? -29.788 3.021 44.099 1.00 97.75 204 GLN A N 1
ATOM 1596 C CA . GLN A 1 204 ? -30.782 2.176 44.760 1.00 97.75 204 GLN A CA 1
ATOM 1597 C C . GLN A 1 204 ? -30.229 1.565 46.054 1.00 97.75 204 GLN A C 1
ATOM 1599 O O . GLN A 1 204 ? -30.917 1.564 47.073 1.00 97.75 204 GLN A O 1
ATOM 1604 N N . ASN A 1 205 ? -28.985 1.084 46.043 1.00 97.06 205 ASN A N 1
ATOM 1605 C CA . ASN A 1 205 ? -28.327 0.552 47.232 1.00 97.06 205 ASN A CA 1
ATOM 1606 C C . ASN A 1 205 ? -28.172 1.621 48.318 1.00 97.06 205 ASN A C 1
ATOM 1608 O O . ASN A 1 205 ? -28.418 1.328 49.485 1.00 97.06 205 ASN A O 1
ATOM 1612 N N . ALA A 1 206 ? -27.824 2.858 47.956 1.00 97.12 206 ALA A N 1
ATOM 1613 C CA . ALA A 1 206 ? -27.770 3.964 48.910 1.00 97.12 206 ALA A CA 1
ATOM 1614 C C . ALA A 1 206 ? -29.148 4.233 49.545 1.00 97.12 206 ALA A C 1
ATOM 1616 O O . ALA A 1 206 ? -29.255 4.302 50.770 1.00 97.12 206 ALA A O 1
ATOM 1617 N N . ALA A 1 207 ? -30.213 4.280 48.738 1.00 96.94 207 ALA A N 1
ATOM 1618 C CA . ALA A 1 207 ? -31.579 4.454 49.234 1.00 96.94 207 ALA A CA 1
ATOM 1619 C C . ALA A 1 207 ? -32.026 3.296 50.145 1.00 96.94 207 ALA A C 1
ATOM 1621 O O . ALA A 1 207 ? -32.639 3.518 51.189 1.00 96.94 207 ALA A O 1
ATOM 1622 N N . LEU A 1 208 ? -31.688 2.053 49.789 1.00 97.62 208 LEU A N 1
ATOM 1623 C CA . LEU A 1 208 ? -31.965 0.877 50.618 1.00 97.62 208 LEU A CA 1
ATOM 1624 C C . LEU A 1 208 ? -31.223 0.937 51.957 1.00 97.62 208 LEU A C 1
ATOM 1626 O O . LEU A 1 208 ? -31.790 0.560 52.982 1.00 97.62 208 LEU A O 1
ATOM 1630 N N . VAL A 1 209 ? -29.983 1.433 51.975 1.00 97.94 209 VAL A N 1
ATOM 1631 C CA . VAL A 1 209 ? -29.214 1.628 53.212 1.00 97.94 209 VAL A CA 1
ATOM 1632 C C . VAL A 1 209 ? -29.857 2.698 54.097 1.00 97.94 209 VAL A C 1
ATOM 1634 O O . VAL A 1 209 ? -29.990 2.473 55.300 1.00 97.94 209 VAL A O 1
ATOM 1637 N N . GLU A 1 210 ? -30.323 3.817 53.535 1.00 97.06 210 GLU A N 1
ATOM 1638 C CA . GLU A 1 210 ? -31.061 4.836 54.297 1.00 97.06 210 GLU A CA 1
ATOM 1639 C C . GLU A 1 210 ? -32.361 4.278 54.892 1.00 97.06 210 GLU A C 1
ATOM 1641 O O . GLU A 1 210 ? -32.650 4.477 56.075 1.00 97.06 210 GLU A O 1
ATOM 1646 N N . GLN A 1 211 ? -33.124 3.518 54.102 1.00 97.00 211 GLN A N 1
ATOM 1647 C CA . GLN A 1 211 ? -34.340 2.852 54.571 1.00 97.00 211 GLN A CA 1
ATOM 1648 C C . GLN A 1 211 ? -34.044 1.836 55.680 1.00 97.00 211 GLN A C 1
ATOM 1650 O O . GLN A 1 211 ? -34.757 1.793 56.685 1.00 97.00 211 GLN A O 1
ATOM 1655 N N . ALA A 1 212 ? -32.981 1.043 55.532 1.00 96.75 212 ALA A N 1
ATOM 1656 C CA . ALA A 1 212 ? -32.558 0.077 56.537 1.00 96.75 212 ALA A CA 1
ATOM 1657 C C . ALA A 1 212 ? -32.115 0.764 57.837 1.00 96.75 212 ALA A C 1
ATOM 1659 O O . ALA A 1 212 ? -32.482 0.306 58.919 1.00 96.75 212 ALA A O 1
ATOM 1660 N N . ALA A 1 213 ? -31.392 1.883 57.749 1.00 96.88 213 ALA A N 1
ATOM 1661 C CA . ALA A 1 213 ? -31.006 2.681 58.909 1.00 96.88 213 ALA A CA 1
ATOM 1662 C C . ALA A 1 213 ? -32.235 3.249 59.642 1.00 96.88 213 ALA A C 1
ATOM 1664 O O . ALA A 1 213 ? -32.327 3.142 60.866 1.00 96.88 213 ALA A O 1
ATOM 1665 N N . ALA A 1 214 ? -33.220 3.778 58.907 1.00 96.69 214 ALA A N 1
ATOM 1666 C CA . ALA A 1 214 ? -34.474 4.262 59.484 1.00 96.69 214 ALA A CA 1
ATOM 1667 C C . ALA A 1 214 ? -35.283 3.136 60.156 1.00 96.69 214 ALA A C 1
ATOM 1669 O O . ALA A 1 214 ? -35.807 3.311 61.260 1.00 96.69 214 ALA A O 1
ATOM 1670 N N . ALA A 1 215 ? -35.352 1.959 59.525 1.00 96.56 215 ALA A N 1
ATOM 1671 C CA . ALA A 1 215 ? -36.005 0.785 60.096 1.00 96.56 215 ALA A CA 1
ATOM 1672 C C . ALA A 1 215 ? -35.297 0.306 61.373 1.00 96.56 215 ALA A C 1
ATOM 1674 O O . ALA A 1 215 ? -35.961 0.037 62.375 1.00 96.56 215 ALA A O 1
ATOM 1675 N N . ALA A 1 216 ? -33.961 0.261 61.371 1.00 97.38 216 ALA A N 1
ATOM 1676 C CA . ALA A 1 216 ? -33.165 -0.086 62.545 1.00 97.38 216 ALA A CA 1
ATOM 1677 C C . ALA A 1 216 ? -33.405 0.895 63.704 1.00 97.38 216 ALA A C 1
ATOM 1679 O O . ALA A 1 216 ? -33.609 0.455 64.835 1.00 97.38 216 ALA A O 1
ATOM 1680 N N . GLN A 1 217 ? -33.474 2.202 63.425 1.00 96.75 217 GLN A N 1
ATOM 1681 C CA . GLN A 1 217 ? -33.786 3.216 64.436 1.00 96.75 217 GLN A CA 1
ATOM 1682 C C . GLN A 1 217 ? -35.198 3.038 65.014 1.00 96.75 217 GLN A C 1
ATOM 1684 O O . GLN A 1 217 ? -35.390 3.119 66.225 1.00 96.75 217 GLN A O 1
ATOM 1689 N N . SER A 1 218 ? -36.190 2.738 64.168 1.00 96.94 218 SER A N 1
ATOM 1690 C CA . SER A 1 218 ? -37.560 2.469 64.624 1.00 96.94 218 SER A CA 1
ATOM 1691 C C . SER A 1 218 ? -37.643 1.224 65.513 1.00 96.94 218 SER A C 1
ATOM 1693 O O . SER A 1 218 ? -38.352 1.230 66.523 1.00 96.94 218 SER A O 1
ATOM 1695 N N . LEU A 1 219 ? -36.908 0.162 65.163 1.00 96.88 219 LEU A N 1
ATOM 1696 C CA . LEU A 1 219 ? -36.821 -1.058 65.967 1.00 96.88 219 LEU A CA 1
ATOM 1697 C C . LEU A 1 219 ? -36.132 -0.804 67.317 1.00 96.88 219 LEU A C 1
ATOM 1699 O O . LEU A 1 219 ? -36.615 -1.297 68.336 1.00 96.88 219 LEU A O 1
ATOM 1703 N N . ASP A 1 220 ? -35.065 -0.001 67.348 1.00 97.12 220 ASP A N 1
ATOM 1704 C CA . ASP A 1 220 ? -34.394 0.422 68.586 1.00 97.12 220 ASP A CA 1
ATOM 1705 C C . ASP A 1 220 ? -35.340 1.221 69.503 1.00 97.12 220 ASP A C 1
ATOM 1707 O O . ASP A 1 220 ? -35.473 0.918 70.693 1.00 97.12 220 ASP A O 1
ATOM 1711 N N . ASP A 1 221 ? -36.093 2.175 68.951 1.00 96.50 221 ASP A N 1
ATOM 1712 C CA . ASP A 1 221 ? -37.085 2.947 69.707 1.00 96.50 221 ASP A CA 1
ATOM 1713 C C . ASP A 1 221 ? -38.212 2.061 70.270 1.00 96.50 221 ASP A C 1
ATOM 1715 O O . ASP A 1 221 ? -38.663 2.258 71.404 1.00 96.50 221 ASP A O 1
ATOM 1719 N N . GLN A 1 222 ? -38.678 1.066 69.507 1.00 95.88 222 GLN A N 1
ATOM 1720 C CA . GLN A 1 222 ? -39.669 0.090 69.978 1.00 95.88 222 GLN A CA 1
ATOM 1721 C C . GLN A 1 222 ? -39.108 -0.801 71.093 1.00 95.88 222 GLN A C 1
ATOM 1723 O O . GLN A 1 222 ? -39.788 -1.018 72.100 1.00 95.88 222 GLN A O 1
ATOM 1728 N N . ALA A 1 223 ? -37.862 -1.263 70.964 1.00 96.69 223 ALA A N 1
ATOM 1729 C CA . ALA A 1 223 ? -37.186 -2.045 71.994 1.00 96.69 223 ALA A CA 1
ATOM 1730 C C . ALA A 1 223 ? -37.023 -1.244 73.298 1.00 96.69 223 ALA A C 1
ATOM 1732 O O . ALA A 1 223 ? -37.329 -1.759 74.377 1.00 96.69 223 ALA A O 1
ATOM 1733 N N . LYS A 1 224 ? -36.639 0.039 73.214 1.00 95.75 224 LYS A N 1
ATOM 1734 C CA . LYS A 1 224 ? -36.569 0.956 74.367 1.00 95.75 224 LYS A CA 1
ATOM 1735 C C . LYS A 1 224 ? -37.925 1.129 75.054 1.00 95.75 224 LYS A C 1
ATOM 1737 O O . LYS A 1 224 ? -37.997 1.064 76.281 1.00 95.75 224 LYS A O 1
ATOM 1742 N N . LYS A 1 225 ? -39.009 1.299 74.285 1.00 94.31 225 LYS A N 1
ATOM 1743 C CA . LYS A 1 225 ? -40.379 1.396 74.826 1.00 94.31 225 LYS A CA 1
ATOM 1744 C C . LYS A 1 225 ? -40.803 0.118 75.553 1.00 94.31 225 LYS A C 1
ATOM 1746 O O . LYS A 1 225 ? -41.336 0.201 76.657 1.00 94.31 225 LYS A O 1
ATOM 1751 N N . LEU A 1 226 ? -40.540 -1.052 74.967 1.00 93.69 226 LEU A N 1
ATOM 1752 C CA . LEU A 1 226 ? -40.822 -2.344 75.601 1.00 93.69 226 LEU A CA 1
ATOM 1753 C C . LEU A 1 226 ? -40.008 -2.531 76.887 1.00 93.69 226 LEU A C 1
ATOM 1755 O O . LEU A 1 226 ? -40.559 -2.946 77.905 1.00 93.69 226 LEU A O 1
ATOM 1759 N N . HIS A 1 227 ? -38.721 -2.172 76.873 1.00 93.38 227 HIS A N 1
ATOM 1760 C CA . HIS A 1 227 ? -37.868 -2.236 78.058 1.00 93.38 227 HIS A CA 1
ATOM 1761 C C . HIS A 1 227 ? -38.396 -1.347 79.194 1.00 93.38 227 HIS A C 1
ATOM 1763 O O . HIS A 1 227 ? -38.520 -1.808 80.330 1.00 93.38 227 HIS A O 1
ATOM 1769 N N . ALA A 1 228 ? -38.779 -0.105 78.878 1.00 91.31 228 ALA A N 1
ATOM 1770 C CA . ALA A 1 228 ? -39.379 0.815 79.838 1.00 91.31 228 ALA A CA 1
ATOM 1771 C C . ALA A 1 228 ? -40.692 0.260 80.420 1.00 91.31 228 ALA A C 1
ATOM 1773 O O . ALA A 1 228 ? -40.869 0.269 81.637 1.00 91.31 228 ALA A O 1
ATOM 1774 N N . ALA A 1 229 ? -41.575 -0.300 79.588 1.00 91.62 229 ALA A N 1
ATOM 1775 C CA . ALA A 1 229 ? -42.826 -0.905 80.050 1.00 91.62 229 ALA A CA 1
ATOM 1776 C C . ALA A 1 229 ? -42.591 -2.078 81.019 1.00 91.62 229 ALA A C 1
ATOM 1778 O O . ALA A 1 229 ? -43.254 -2.163 82.049 1.00 91.62 229 ALA A O 1
ATOM 1779 N N . VAL A 1 230 ? -41.618 -2.951 80.736 1.00 92.00 230 VAL A N 1
ATOM 1780 C CA . VAL A 1 230 ? -41.270 -4.079 81.620 1.00 92.00 230 VAL A CA 1
ATOM 1781 C C . VAL A 1 230 ? -40.606 -3.603 82.917 1.00 92.00 230 VAL A C 1
ATOM 1783 O O . VAL A 1 230 ? -40.819 -4.207 83.966 1.00 92.00 230 VAL A O 1
ATOM 1786 N N . SER A 1 231 ? -39.835 -2.510 82.885 1.00 88.62 231 SER A N 1
ATOM 1787 C CA . SER A 1 231 ? -39.165 -1.970 84.078 1.00 88.62 231 SER A CA 1
ATOM 1788 C C . SER A 1 231 ? -40.133 -1.507 85.175 1.00 88.62 231 SER A C 1
ATOM 1790 O O . SER A 1 231 ? -39.794 -1.612 86.349 1.00 88.62 231 SER A O 1
ATOM 1792 N N . VAL A 1 232 ? -41.362 -1.108 84.815 1.00 86.94 232 VAL A N 1
ATOM 1793 C CA . VAL A 1 232 ? -42.438 -0.782 85.774 1.00 86.94 232 VAL A CA 1
ATOM 1794 C C . VAL A 1 232 ? -42.841 -1.999 86.618 1.00 86.94 232 VAL A C 1
ATOM 1796 O O . VAL A 1 232 ? -43.298 -1.843 87.746 1.00 86.94 232 VAL A O 1
ATOM 1799 N N . PHE A 1 233 ? -42.652 -3.217 86.102 1.00 79.69 233 PHE A N 1
ATOM 1800 C CA . PHE A 1 233 ? -43.036 -4.461 86.775 1.00 79.69 233 PHE A CA 1
ATOM 1801 C C . PHE A 1 233 ? -41.915 -5.087 87.620 1.00 79.69 233 PHE A C 1
ATOM 1803 O O . PHE A 1 233 ? -42.132 -6.141 88.217 1.00 79.69 233 PHE A O 1
ATOM 1810 N N . LYS A 1 234 ? -40.728 -4.469 87.699 1.00 57.38 234 LYS A N 1
ATOM 1811 C CA . LYS A 1 234 ? -39.686 -4.880 88.653 1.00 57.38 234 LYS A CA 1
ATOM 1812 C C . LYS A 1 234 ? -39.881 -4.153 89.995 1.00 57.38 234 LYS A C 1
ATOM 1814 O O . LYS A 1 234 ? -39.501 -2.991 90.112 1.00 57.38 234 LYS A O 1
ATOM 1819 N N . LEU A 1 235 ? -40.463 -4.863 90.971 1.00 53.12 235 LEU A N 1
ATOM 1820 C CA . LEU A 1 235 ? -40.373 -4.621 92.424 1.00 53.12 235 LEU A CA 1
ATOM 1821 C C . LEU A 1 235 ? -39.184 -5.394 93.006 1.00 53.12 235 LEU A C 1
ATOM 1823 O O . LEU A 1 235 ? -38.990 -6.555 92.576 1.00 53.12 235 LEU A O 1
#

Radius of gyration: 49.2 Å; chains: 1; bounding box: 95×47×165 Å

Foldseek 3Di:
DDDPPPDDPPDDPVLLVVLLVQLVVCVPVDPDSLVSLCVSCVVSVHDSVVNVVSNVVVCVVVVVDVVVVVVVVVVVVVLVVVLVVLVVVLVVLVVVLVVLVVVLVPDDDPCPVSVVVSVVSVVVSVVSVVVSVVVVVVVVVVVVVVVVVVVVVVVVVVVVVVVVVVVVVVVVVVVVVVVVVVVVVVVVVVVVVVVVVVVVVVVVVVVVVVVVVVVVVVVVVVVVVVVVVVVVVDD